Protein AF-A0A9E0K1B9-F1 (afdb_monomer_lite)

Foldseek 3Di:
DVVVVVVVVLVVVLVVLCVVQPPQADSVVLVVVLVVLVVQQVQLVVVQAQDPNDDDALVCNCVRRQLRNQQSVQLVVLSVVCRRPVDCLSVLLSNLSSLLSSLVQLVCCLVCVQVCVVVRGHGSLNNQCVVVVNDPVCSNVDDPPPPVSVVSSLVSLLVSLVSNLVSQCSCVVSPHPRHNVNSLVVVCVVCVVVVNNVSNVSNVVVCVVVVVPD

Secondary structure (DSSP, 8-state):
-HHHHHHHHHHHHHHHHHHHSTTTS-HHHHHHHHHHHHHHHHHHHHHTB-BTTBPPPHHHHIIIIIIIIIIHHHHGGGHHHHHHH--THHHHHHHHHHHHHHHHHHHHHHHTHHHHHHTTB--HHHHHHHHTT--HHHHHT--TT-HHHHHHHHHHHHHHHHHHHHHHHHHHHTT-S--HHHHHHHHHHHHHHTT-HHHHHHHHHHHHHHT---

Radius of gyration: 19.78 Å; chains: 1; bounding box: 43×46×53 Å

Structure (mmCIF, N/CA/C/O backbone):
data_AF-A0A9E0K1B9-F1
#
_entry.id   AF-A0A9E0K1B9-F1
#
loop_
_atom_site.group_PDB
_atom_site.id
_atom_site.type_symbol
_atom_site.label_atom_id
_atom_site.label_alt_id
_atom_site.label_comp_id
_atom_site.label_asym_id
_atom_site.label_entity_id
_atom_site.label_seq_id
_atom_site.pdbx_PDB_ins_code
_atom_site.Cartn_x
_atom_site.Cartn_y
_atom_site.Cartn_z
_atom_site.occupancy
_atom_site.B_iso_or_equiv
_atom_site.auth_seq_id
_atom_site.auth_comp_id
_atom_site.auth_asym_id
_atom_site.auth_atom_id
_atom_site.pdbx_PDB_model_num
ATOM 1 N N . MET A 1 1 ? 4.286 -20.787 23.213 1.00 53.41 1 MET A N 1
ATOM 2 C CA . MET A 1 1 ? 4.480 -19.817 24.315 1.00 53.41 1 MET A CA 1
ATOM 3 C C . MET A 1 1 ? 4.071 -18.404 23.894 1.00 53.41 1 MET A C 1
ATOM 5 O O . MET A 1 1 ? 3.408 -17.751 24.678 1.00 53.41 1 MET A O 1
ATOM 9 N N . SER A 1 2 ? 4.347 -17.964 22.657 1.00 72.38 2 SER A N 1
ATOM 10 C CA . SER A 1 2 ? 3.929 -16.647 22.132 1.00 72.38 2 SER A CA 1
ATOM 11 C C . SER A 1 2 ? 2.410 -16.448 22.006 1.00 72.38 2 SER A C 1
ATOM 13 O O . SER A 1 2 ? 1.914 -15.392 22.375 1.00 72.38 2 SER A O 1
ATOM 15 N N . LEU A 1 3 ? 1.664 -17.458 21.537 1.00 75.44 3 LEU A N 1
ATOM 16 C CA . LEU A 1 3 ? 0.220 -17.323 21.287 1.00 75.44 3 LEU A CA 1
ATOM 17 C C . LEU A 1 3 ? -0.600 -17.109 22.572 1.00 75.44 3 LEU A C 1
ATOM 19 O O . LEU A 1 3 ? -1.493 -16.276 22.595 1.00 75.44 3 LEU A O 1
ATOM 23 N N . LEU A 1 4 ? -0.250 -17.827 23.647 1.00 78.25 4 LEU A N 1
ATOM 24 C CA . LEU A 1 4 ? -0.901 -17.699 24.957 1.00 78.25 4 LEU A CA 1
ATOM 25 C C . LEU A 1 4 ? -0.689 -16.306 25.559 1.00 78.25 4 LEU A C 1
ATOM 27 O O . LEU A 1 4 ? -1.625 -15.721 26.084 1.00 78.25 4 LEU A O 1
ATOM 31 N N . ILE A 1 5 ? 0.526 -15.763 25.434 1.00 81.12 5 ILE A N 1
ATOM 32 C CA . ILE A 1 5 ? 0.846 -14.411 25.908 1.00 81.12 5 ILE A CA 1
ATOM 33 C C . ILE A 1 5 ? 0.076 -13.366 25.088 1.00 81.12 5 ILE A C 1
ATOM 35 O O . ILE A 1 5 ? -0.484 -12.434 25.654 1.00 81.12 5 ILE A O 1
ATOM 39 N N . ALA A 1 6 ? 0.006 -13.526 23.762 1.00 79.25 6 ALA A N 1
ATOM 40 C CA . ALA A 1 6 ? -0.756 -12.622 22.901 1.00 79.25 6 ALA A CA 1
ATOM 41 C C . ALA A 1 6 ? -2.263 -12.653 23.214 1.00 79.25 6 ALA A C 1
ATOM 43 O O . ALA A 1 6 ? -2.907 -11.607 23.255 1.00 79.25 6 ALA A O 1
ATOM 44 N N . GLU A 1 7 ? -2.815 -13.840 23.471 1.00 83.25 7 GLU A N 1
ATOM 45 C CA . GLU A 1 7 ? -4.211 -14.008 23.875 1.00 83.25 7 GLU A CA 1
ATOM 46 C C . GLU A 1 7 ? -4.488 -13.370 25.243 1.00 83.25 7 GLU A C 1
ATOM 48 O O . GLU A 1 7 ? -5.496 -12.686 25.406 1.00 83.25 7 GLU A O 1
ATOM 53 N N . GLU A 1 8 ? -3.587 -13.545 26.211 1.00 87.56 8 GLU A N 1
ATOM 54 C CA . GLU A 1 8 ? -3.695 -12.934 27.537 1.00 87.56 8 GLU A CA 1
ATOM 55 C C . GLU A 1 8 ? -3.669 -11.402 27.461 1.00 87.56 8 GLU A C 1
ATOM 57 O O . GLU A 1 8 ? -4.550 -10.750 28.021 1.00 87.56 8 GLU A O 1
ATOM 62 N N . ILE A 1 9 ? -2.726 -10.827 26.705 1.00 86.19 9 ILE A N 1
ATOM 63 C CA . ILE A 1 9 ? -2.650 -9.376 26.480 1.00 86.19 9 ILE A CA 1
ATOM 64 C C . ILE A 1 9 ? -3.945 -8.873 25.835 1.00 86.19 9 ILE A C 1
ATOM 66 O O . ILE A 1 9 ? -4.575 -7.962 26.364 1.00 86.19 9 ILE A O 1
ATOM 70 N N . LEU A 1 10 ? -4.393 -9.499 24.741 1.00 84.31 10 LEU A N 1
ATOM 71 C CA . LEU A 1 10 ? -5.622 -9.094 24.054 1.00 84.31 10 LEU A CA 1
ATOM 72 C C . LEU A 1 10 ? -6.848 -9.175 24.975 1.00 84.31 10 LEU A C 1
ATOM 74 O O . LEU A 1 10 ? -7.714 -8.304 24.935 1.00 84.31 10 LEU A O 1
ATOM 78 N N . ASN A 1 11 ? -6.940 -10.213 25.807 1.00 87.69 11 ASN A N 1
ATOM 79 C CA . ASN A 1 11 ? -8.032 -10.366 26.763 1.00 87.69 11 ASN A CA 1
ATOM 80 C C . ASN A 1 11 ? -8.037 -9.251 27.807 1.00 87.69 11 ASN A C 1
ATOM 82 O O . ASN A 1 11 ? -9.103 -8.698 28.072 1.00 87.69 11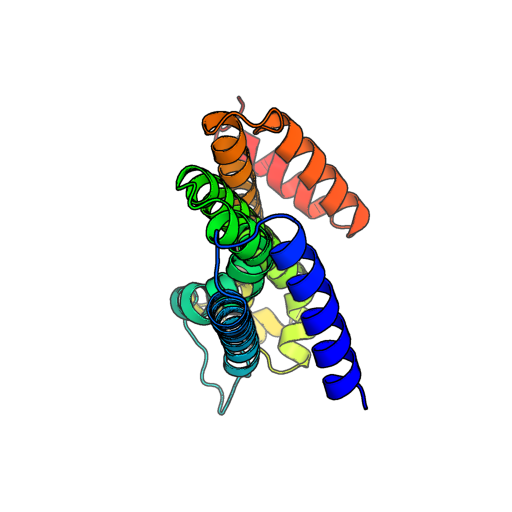 ASN A O 1
ATOM 86 N N . ASN A 1 12 ? -6.872 -8.918 28.361 1.00 89.38 12 ASN A N 1
ATOM 87 C CA . ASN A 1 12 ? -6.737 -7.872 29.368 1.00 89.38 12 ASN A CA 1
ATOM 88 C C . ASN A 1 12 ? -7.106 -6.497 28.795 1.00 89.38 12 ASN A C 1
ATOM 90 O O . ASN A 1 12 ? -7.922 -5.793 29.385 1.00 89.38 12 ASN A O 1
ATOM 94 N N . GLU A 1 13 ? -6.595 -6.149 27.611 1.00 87.31 13 GLU A N 1
ATOM 95 C CA . GLU A 1 13 ? -6.911 -4.871 26.954 1.00 87.31 13 GLU A CA 1
ATOM 96 C C . GLU A 1 13 ? -8.405 -4.747 26.623 1.00 87.31 13 GLU A C 1
ATOM 98 O O . GLU A 1 13 ? -9.030 -3.715 26.858 1.00 87.31 13 GLU A O 1
ATOM 103 N N . LEU A 1 14 ? -9.031 -5.823 26.136 1.00 86.12 14 LEU A N 1
ATOM 104 C CA . LEU A 1 14 ? -10.465 -5.807 25.845 1.00 86.12 14 LEU A CA 1
ATOM 105 C C . LEU A 1 14 ? -11.330 -5.725 27.109 1.00 86.12 14 LEU A C 1
ATOM 107 O O . LEU A 1 14 ? -12.410 -5.141 27.050 1.00 86.12 14 LEU A O 1
ATOM 111 N N . GLN A 1 15 ? -10.883 -6.297 28.232 1.00 87.50 15 GLN A N 1
ATOM 112 C CA . GLN A 1 15 ? -11.584 -6.174 29.515 1.00 87.50 15 GLN A CA 1
ATOM 113 C C . GLN A 1 15 ? -11.522 -4.741 30.043 1.00 87.50 15 GLN A C 1
ATOM 115 O O . GLN A 1 15 ? -12.527 -4.231 30.539 1.00 87.50 15 GLN A O 1
ATOM 120 N N . LEU A 1 16 ? -10.368 -4.080 29.905 1.00 87.62 16 LEU A N 1
ATOM 121 C CA . LEU A 1 16 ? -10.225 -2.661 30.231 1.00 87.62 16 LEU A CA 1
ATOM 122 C C . LEU A 1 16 ? -11.203 -1.823 29.399 1.00 87.62 16 LEU A C 1
ATOM 124 O O . LEU A 1 16 ? -12.006 -1.086 29.970 1.00 87.62 16 LEU A O 1
ATOM 128 N N . LEU A 1 17 ? -11.241 -2.030 28.080 1.00 84.81 17 LEU A N 1
ATOM 129 C CA . LEU A 1 17 ? -12.169 -1.323 27.190 1.00 84.81 17 LEU A CA 1
ATOM 130 C C . LEU A 1 17 ? -13.645 -1.580 27.532 1.00 84.81 17 LEU A C 1
ATOM 132 O O . LEU A 1 17 ? -14.454 -0.654 27.491 1.00 84.81 17 LEU A O 1
ATOM 136 N N . GLU A 1 18 ? -14.019 -2.814 27.885 1.00 85.62 18 GLU A N 1
ATOM 137 C CA . GLU A 1 18 ? -15.393 -3.136 28.302 1.00 85.62 18 GLU A CA 1
ATOM 138 C C . GLU A 1 18 ? -15.757 -2.428 29.615 1.00 85.62 18 GLU A C 1
ATOM 140 O O . GLU A 1 18 ? -16.881 -1.950 29.766 1.00 85.62 18 GLU A O 1
ATOM 145 N N . SER A 1 19 ? -14.805 -2.309 30.545 1.00 85.88 19 SER A N 1
ATOM 146 C CA . SER A 1 19 ? -15.011 -1.587 31.804 1.00 85.88 19 SER A CA 1
ATOM 147 C C . SER A 1 19 ? -15.189 -0.075 31.612 1.00 85.88 19 SER A C 1
ATOM 149 O O . SER A 1 19 ? -15.965 0.544 32.341 1.00 85.88 19 SER A O 1
ATOM 151 N N . GLU A 1 20 ? -14.521 0.512 30.615 1.00 85.88 20 GLU A N 1
ATOM 152 C CA . GLU A 1 20 ? -14.616 1.937 30.270 1.00 85.88 20 GLU A CA 1
ATOM 153 C C . GLU A 1 20 ? -15.876 2.263 29.450 1.00 85.88 20 GLU A C 1
ATOM 155 O O . GLU A 1 20 ? -16.435 3.357 29.566 1.00 85.88 20 GLU A O 1
ATOM 160 N N . HIS A 1 21 ? -16.360 1.303 28.655 1.00 81.75 21 HIS A N 1
ATOM 161 C CA . HIS A 1 21 ? -17.508 1.461 27.758 1.00 81.75 21 HIS A CA 1
ATOM 162 C C . HIS A 1 21 ? -18.551 0.335 27.923 1.00 81.75 21 HIS A C 1
ATOM 164 O O . HIS A 1 21 ? -18.858 -0.380 26.960 1.00 81.75 21 HIS A O 1
ATOM 170 N N . PRO A 1 22 ? -19.132 0.166 29.126 1.00 79.25 22 PRO A N 1
ATOM 171 C CA . PRO A 1 22 ? -19.969 -0.985 29.441 1.00 79.25 22 PRO A CA 1
ATOM 172 C C . PRO A 1 22 ? -21.233 -1.025 28.576 1.00 79.25 22 PRO A C 1
ATOM 174 O O . PRO A 1 22 ? -22.047 -0.103 28.589 1.00 79.25 22 PRO A O 1
ATOM 177 N N . GLY A 1 23 ? -21.419 -2.131 27.850 1.00 79.25 23 GLY A N 1
ATOM 178 C CA . GLY A 1 23 ? -22.608 -2.383 27.029 1.00 79.25 23 GLY A CA 1
ATOM 179 C C . GLY A 1 23 ? -22.603 -1.745 25.635 1.00 79.25 23 GLY A C 1
ATOM 180 O O . GLY A 1 23 ? -23.551 -1.975 24.885 1.00 79.25 23 GLY A O 1
ATOM 181 N N . ASN A 1 24 ? -21.555 -1.002 25.260 1.00 81.31 24 ASN A N 1
ATOM 182 C CA . ASN A 1 24 ? -21.449 -0.388 23.930 1.00 81.31 24 ASN A CA 1
ATOM 183 C C . ASN A 1 24 ? -21.023 -1.380 22.839 1.00 81.31 24 ASN A C 1
ATOM 185 O O . ASN A 1 24 ? -21.360 -1.198 21.673 1.00 81.31 24 ASN A O 1
ATOM 189 N N . PHE A 1 25 ? -20.302 -2.438 23.210 1.00 82.69 25 PHE A N 1
ATOM 190 C CA . PHE A 1 25 ? -19.816 -3.463 22.290 1.00 82.69 25 PHE A CA 1
ATOM 191 C C . PHE A 1 25 ? -19.761 -4.827 22.983 1.00 82.69 25 PHE A C 1
ATOM 193 O O . PHE A 1 25 ? -19.823 -4.917 24.209 1.00 82.69 25 PHE A O 1
ATOM 200 N N . LYS A 1 26 ? -19.610 -5.905 22.205 1.00 84.50 26 LYS A N 1
ATOM 201 C CA . LYS A 1 26 ? -19.283 -7.230 22.750 1.00 84.50 26 LYS A CA 1
ATOM 202 C C . LYS A 1 26 ? -17.829 -7.570 22.469 1.00 84.50 26 LYS A C 1
ATOM 204 O O . LYS A 1 26 ? -17.404 -7.569 21.314 1.00 84.50 26 LYS A O 1
ATOM 209 N N . MET A 1 27 ? -17.084 -7.971 23.500 1.00 84.31 27 MET A N 1
ATOM 210 C CA . MET A 1 27 ? -15.692 -8.419 23.343 1.00 84.31 27 MET A CA 1
ATOM 211 C C . MET A 1 27 ? -15.538 -9.512 22.272 1.00 84.31 27 MET A C 1
ATOM 213 O O . MET A 1 27 ? -14.555 -9.527 21.535 1.00 84.31 27 MET A O 1
ATOM 217 N N . SER A 1 28 ? -16.504 -10.431 22.164 1.00 85.00 28 SER A N 1
ATOM 218 C CA . SER A 1 28 ? -16.482 -11.503 21.160 1.00 85.00 28 SER A CA 1
ATOM 219 C C . SER A 1 28 ? -16.565 -10.978 19.723 1.00 85.00 28 SER A C 1
ATOM 221 O O . SER A 1 28 ? -15.903 -11.524 18.840 1.00 85.00 28 SER A O 1
ATOM 223 N N . GLU A 1 29 ? -17.329 -9.912 19.483 1.00 86.50 29 GLU A N 1
ATOM 224 C CA . GLU A 1 29 ? -17.468 -9.274 18.169 1.00 86.50 29 GLU A CA 1
ATOM 225 C C . GLU A 1 29 ? -16.174 -8.552 17.774 1.00 86.50 29 GLU A C 1
ATOM 227 O O . GLU A 1 29 ? -15.706 -8.707 16.643 1.00 86.50 29 GLU A O 1
ATOM 232 N N . VAL A 1 30 ? -15.535 -7.859 18.726 1.00 86.88 30 VAL A N 1
ATOM 233 C CA . VAL A 1 30 ? -14.227 -7.217 18.513 1.00 86.88 30 VAL A CA 1
ATOM 234 C C . VAL A 1 30 ? -13.151 -8.253 18.202 1.00 86.88 30 VAL A C 1
ATOM 236 O O . VAL A 1 30 ? -12.471 -8.132 17.185 1.00 86.88 30 VAL A O 1
ATOM 239 N N . LYS A 1 31 ? -13.040 -9.317 19.010 1.00 87.00 31 LYS A N 1
ATOM 240 C CA . LYS A 1 31 ? -12.073 -10.403 18.770 1.00 87.00 31 LYS A CA 1
ATOM 241 C C . LYS A 1 31 ? -12.271 -11.055 17.412 1.00 87.00 31 LYS A C 1
ATOM 243 O O . LYS A 1 31 ? -11.304 -11.250 16.685 1.00 87.00 31 LYS A O 1
ATOM 248 N N . THR A 1 32 ? -13.515 -11.381 17.066 1.00 88.19 32 THR A N 1
ATOM 249 C CA . THR A 1 32 ? -13.832 -12.028 15.786 1.00 88.19 32 THR A CA 1
ATOM 250 C C . THR A 1 32 ? -13.447 -11.131 14.615 1.00 88.19 32 THR A C 1
ATOM 252 O O . THR A 1 32 ? -12.831 -11.601 13.662 1.00 88.19 32 THR A O 1
ATOM 255 N N . SER A 1 33 ? -13.769 -9.838 14.698 1.00 88.38 33 SER A N 1
ATOM 256 C CA . SER A 1 33 ? -13.457 -8.876 13.638 1.00 88.38 33 SER A CA 1
ATOM 257 C C . SER A 1 33 ? -11.948 -8.674 13.490 1.00 88.38 33 SER A C 1
ATOM 259 O O . SER A 1 33 ? -11.436 -8.747 12.377 1.00 88.38 33 SER A O 1
ATOM 261 N N . LEU A 1 34 ? -11.225 -8.510 14.604 1.00 87.81 34 LEU A N 1
ATOM 262 C CA . LEU A 1 34 ? -9.771 -8.347 14.60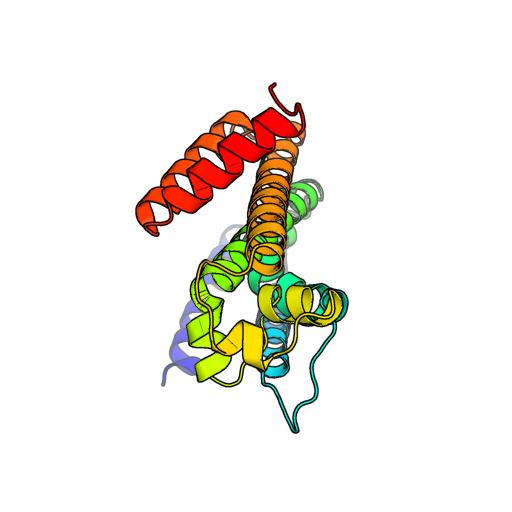5 1.00 87.81 34 LEU A CA 1
ATOM 263 C C . LEU A 1 34 ? -9.061 -9.591 14.052 1.00 87.81 34 LEU A C 1
ATOM 265 O O . LEU A 1 34 ? -8.209 -9.475 13.175 1.00 87.81 34 LEU A O 1
ATOM 269 N N . LEU A 1 35 ? -9.445 -10.786 14.515 1.00 86.94 35 LEU A N 1
ATOM 270 C CA . LEU A 1 35 ? -8.884 -12.049 14.027 1.00 86.94 35 LEU A CA 1
ATOM 271 C C . LEU A 1 35 ? -9.148 -12.248 12.537 1.00 86.94 35 LEU A C 1
ATOM 273 O O . LEU A 1 35 ? -8.260 -12.703 11.823 1.00 86.94 35 LEU A O 1
ATOM 277 N N . LYS A 1 36 ? -10.341 -11.885 12.054 1.00 88.50 36 LYS A N 1
ATOM 278 C CA . LYS A 1 36 ? -10.664 -11.954 10.627 1.00 88.50 36 LYS A CA 1
ATOM 279 C C . LYS A 1 36 ? -9.775 -11.018 9.807 1.00 88.50 36 LYS A C 1
ATOM 281 O O . LYS A 1 36 ? -9.254 -11.446 8.784 1.00 88.50 36 LYS A O 1
ATOM 286 N N . SER A 1 37 ? -9.569 -9.781 10.258 1.00 88.00 37 SER A N 1
ATOM 287 C CA . SER A 1 37 ? -8.670 -8.837 9.586 1.00 88.00 37 SER A CA 1
ATOM 288 C C . SER A 1 37 ? -7.222 -9.340 9.563 1.00 88.00 37 SER A C 1
ATOM 290 O O . SER A 1 37 ? -6.608 -9.354 8.503 1.00 88.00 37 SER A O 1
ATOM 292 N N . ILE A 1 38 ? -6.701 -9.841 10.690 1.00 88.00 38 ILE A N 1
ATOM 293 C CA . ILE A 1 38 ? -5.351 -10.431 10.765 1.00 88.00 38 ILE A CA 1
ATOM 294 C C . ILE A 1 38 ? -5.226 -11.652 9.844 1.00 88.00 38 ILE A C 1
ATOM 296 O O . ILE A 1 38 ? -4.214 -11.817 9.169 1.00 88.00 38 ILE A O 1
ATOM 300 N N . TYR A 1 39 ? -6.253 -12.502 9.793 1.00 88.06 39 TYR A N 1
ATOM 301 C CA . TYR A 1 39 ? -6.274 -13.665 8.911 1.00 88.06 39 TYR A CA 1
ATOM 302 C C . TYR A 1 39 ? -6.232 -13.270 7.429 1.00 88.06 39 TYR A C 1
ATOM 304 O O . TYR A 1 39 ? -5.478 -13.866 6.667 1.00 88.06 39 TYR A O 1
ATOM 312 N N . GLU A 1 40 ? -6.997 -12.256 7.013 1.00 85.81 40 GLU A N 1
ATOM 313 C CA . GLU A 1 40 ? -6.955 -11.774 5.627 1.00 85.81 40 GLU A CA 1
ATOM 314 C C . GLU A 1 40 ? -5.597 -11.153 5.266 1.00 85.81 40 GLU A C 1
ATOM 316 O O . GLU A 1 40 ? -5.114 -11.404 4.162 1.00 85.81 40 GLU A O 1
ATOM 321 N N . ILE A 1 41 ? -4.956 -10.427 6.194 1.00 88.12 41 ILE A N 1
ATOM 322 C CA . ILE A 1 41 ? -3.576 -9.929 6.033 1.00 88.12 41 ILE A CA 1
ATOM 323 C C . ILE A 1 41 ? -2.614 -11.107 5.813 1.00 88.12 41 ILE A C 1
ATOM 325 O O . ILE A 1 41 ? -1.898 -11.144 4.816 1.00 88.12 41 ILE A O 1
ATOM 329 N N . ALA A 1 42 ? -2.647 -12.114 6.694 1.00 87.69 42 ALA A N 1
ATOM 330 C CA . ALA A 1 42 ? -1.775 -13.287 6.601 1.00 87.69 42 ALA A CA 1
ATOM 331 C C . ALA A 1 42 ? -2.000 -14.094 5.310 1.00 87.69 42 ALA A C 1
ATOM 333 O O . ALA A 1 42 ? -1.054 -14.596 4.712 1.00 87.69 42 ALA A O 1
ATOM 334 N N . LYS A 1 43 ? -3.251 -14.188 4.849 1.00 86.62 43 LYS A N 1
ATOM 335 C CA . LYS A 1 43 ? -3.589 -14.826 3.573 1.00 86.62 43 LYS A CA 1
ATOM 336 C C . LYS A 1 43 ? -3.022 -14.058 2.374 1.00 86.62 43 LYS A C 1
ATOM 338 O O . LYS A 1 43 ? -2.642 -14.684 1.390 1.00 86.62 43 LYS A O 1
ATOM 343 N N . GLY A 1 44 ? -2.980 -12.726 2.440 1.00 85.50 44 GLY A N 1
ATOM 344 C CA . GLY A 1 44 ? -2.323 -11.903 1.421 1.00 85.50 44 GLY A CA 1
ATOM 345 C C . GLY A 1 44 ? -0.835 -12.241 1.288 1.00 85.50 44 GLY A C 1
ATOM 346 O O . GLY A 1 44 ? -0.354 -12.427 0.173 1.00 85.50 44 GLY A O 1
ATOM 347 N N . GLU A 1 45 ? -0.139 -12.406 2.418 1.00 84.50 45 GLU A N 1
ATOM 348 C CA . GLU A 1 45 ? 1.283 -12.791 2.451 1.00 84.50 45 GLU A CA 1
ATOM 349 C C . GLU A 1 45 ? 1.539 -14.199 1.906 1.00 84.50 45 GLU A C 1
ATOM 351 O O . GLU A 1 45 ? 2.594 -14.454 1.347 1.00 84.50 45 GLU A O 1
ATOM 356 N N . GLU A 1 46 ? 0.603 -15.136 2.048 1.00 86.50 46 GLU A N 1
ATOM 357 C CA . GLU A 1 46 ? 0.777 -16.497 1.519 1.00 86.50 46 GLU A CA 1
ATOM 358 C C . GLU A 1 46 ? 0.663 -16.539 -0.015 1.00 86.50 46 GLU A C 1
ATOM 360 O O . GLU A 1 46 ? 1.404 -17.253 -0.688 1.00 86.50 46 GLU A O 1
ATOM 365 N N . ILE A 1 47 ? -0.257 -15.755 -0.588 1.00 88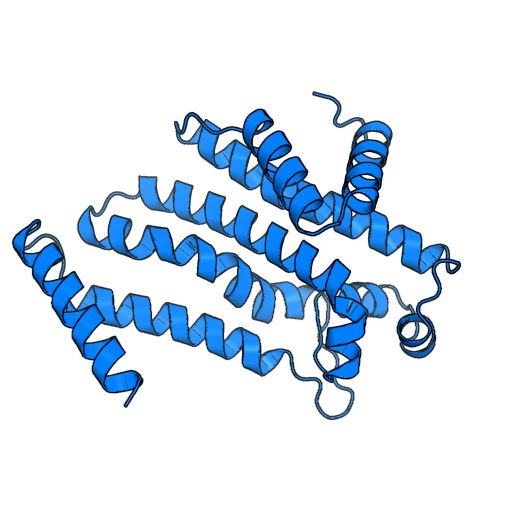.31 47 ILE A N 1
ATOM 366 C CA . ILE A 1 47 ? -0.589 -15.805 -2.022 1.00 88.31 47 ILE A CA 1
ATOM 367 C C . ILE A 1 47 ? 0.522 -15.210 -2.904 1.00 88.31 47 ILE A C 1
ATOM 369 O O . ILE A 1 47 ? 0.593 -15.525 -4.090 1.00 88.31 47 ILE A O 1
ATOM 373 N N . ARG A 1 48 ? 1.420 -14.387 -2.347 1.00 88.56 48 ARG A N 1
ATOM 374 C CA . ARG A 1 48 ? 2.515 -13.747 -3.098 1.00 88.56 48 ARG A CA 1
ATOM 375 C C . ARG A 1 48 ? 3.595 -14.724 -3.579 1.00 88.56 48 ARG A C 1
ATOM 377 O O . ARG A 1 48 ? 4.411 -14.347 -4.413 1.00 88.56 48 ARG A O 1
ATOM 384 N N . THR A 1 49 ? 3.686 -15.936 -3.031 1.00 90.44 49 THR A N 1
ATOM 385 C CA . THR A 1 49 ? 4.735 -16.889 -3.427 1.00 90.44 49 THR A CA 1
ATOM 386 C C . THR A 1 49 ? 4.522 -17.362 -4.863 1.00 90.44 49 THR A C 1
ATOM 388 O O . THR A 1 49 ? 3.454 -17.864 -5.210 1.00 90.44 49 THR A O 1
ATOM 391 N N . ILE A 1 50 ? 5.560 -17.256 -5.696 1.00 87.62 50 ILE A N 1
ATOM 392 C CA . ILE A 1 50 ? 5.500 -17.713 -7.087 1.00 87.62 50 ILE A CA 1
ATOM 393 C C . ILE A 1 50 ? 5.634 -19.236 -7.103 1.00 87.62 50 ILE A C 1
ATOM 395 O O . ILE A 1 50 ? 6.648 -19.792 -6.678 1.00 87.62 50 ILE A O 1
ATOM 399 N N . VAL A 1 51 ? 4.622 -19.925 -7.624 1.00 88.44 51 VAL A N 1
ATOM 400 C CA . VAL A 1 51 ? 4.615 -21.388 -7.761 1.00 88.44 51 VAL A CA 1
ATOM 401 C C . VAL A 1 51 ? 4.537 -21.741 -9.241 1.00 88.44 51 VAL A C 1
ATOM 403 O O . VAL A 1 51 ? 3.709 -21.195 -9.964 1.00 88.44 51 VAL A O 1
ATOM 406 N N . ASP A 1 52 ? 5.414 -22.634 -9.704 1.00 85.81 52 ASP A N 1
ATOM 407 C CA . ASP A 1 52 ? 5.437 -23.149 -11.084 1.00 85.81 52 ASP A CA 1
ATOM 408 C C . ASP A 1 52 ? 5.490 -22.065 -12.184 1.00 85.81 52 ASP A C 1
ATOM 410 O O . ASP A 1 52 ? 4.929 -22.234 -13.266 1.00 85.81 52 ASP A O 1
ATOM 414 N N . ASN A 1 53 ? 6.183 -20.947 -11.921 1.00 83.31 53 ASN A N 1
ATOM 415 C CA . ASN A 1 53 ? 6.240 -19.763 -12.797 1.00 83.31 53 ASN A CA 1
ATOM 416 C C . ASN A 1 53 ? 4.858 -19.166 -13.126 1.00 83.31 53 ASN A C 1
ATOM 418 O O . ASN A 1 53 ? 4.681 -18.543 -14.175 1.00 83.31 53 ASN A O 1
ATOM 422 N N . ASN A 1 54 ? 3.871 -19.370 -12.254 1.00 89.06 54 ASN A N 1
ATOM 423 C CA . ASN A 1 54 ? 2.577 -18.723 -12.365 1.00 89.06 54 ASN A CA 1
ATOM 424 C C . ASN A 1 54 ? 2.648 -17.334 -11.722 1.00 89.06 54 ASN A C 1
ATOM 426 O O . ASN A 1 54 ? 2.753 -17.222 -10.501 1.00 89.06 54 ASN A O 1
ATOM 430 N N . TYR A 1 55 ? 2.600 -16.298 -12.555 1.00 91.44 55 TYR A N 1
ATOM 431 C CA . TYR A 1 55 ? 2.618 -14.904 -12.125 1.00 91.44 55 TYR A CA 1
ATOM 432 C C . TYR A 1 55 ? 1.199 -14.338 -12.139 1.00 91.44 55 TYR A C 1
ATOM 434 O O . TYR A 1 55 ? 0.488 -14.458 -13.136 1.00 91.44 55 TYR A O 1
ATOM 442 N N . MET A 1 56 ? 0.807 -13.688 -11.047 1.00 93.75 56 MET A N 1
ATOM 443 C CA . MET A 1 56 ? -0.390 -12.852 -10.985 1.00 93.75 56 MET A CA 1
ATOM 444 C C . MET A 1 56 ? -0.238 -11.610 -11.874 1.00 93.75 56 MET A C 1
ATOM 446 O O . MET A 1 56 ? 0.860 -11.085 -12.049 1.00 93.75 56 MET A O 1
ATOM 450 N N . THR A 1 57 ? -1.343 -11.105 -12.403 1.00 94.44 57 THR A N 1
ATOM 451 C CA . THR A 1 57 ? -1.389 -9.766 -13.009 1.00 94.44 57 THR A CA 1
ATOM 452 C C . THR A 1 57 ? -1.211 -8.685 -11.942 1.00 94.44 57 THR A C 1
ATOM 454 O O . THR A 1 57 ? -1.421 -8.923 -10.748 1.00 94.44 57 THR A O 1
ATOM 457 N N . TYR A 1 58 ? -0.861 -7.466 -12.353 1.00 94.06 58 TYR A N 1
ATOM 458 C CA . TYR A 1 58 ? -0.779 -6.318 -11.452 1.00 94.06 58 TYR A CA 1
ATOM 459 C C . TYR A 1 58 ? -2.081 -6.121 -10.669 1.00 94.06 58 TYR A C 1
ATOM 461 O O . TYR A 1 58 ? -2.050 -6.010 -9.446 1.00 94.06 58 TYR A O 1
ATOM 469 N N . ASP A 1 59 ? -3.232 -6.163 -11.343 1.00 93.38 59 ASP A N 1
ATOM 470 C CA . ASP A 1 59 ? -4.540 -5.992 -10.701 1.00 93.38 59 ASP A CA 1
ATOM 471 C C . ASP A 1 59 ? -4.851 -7.117 -9.691 1.00 93.38 59 ASP A C 1
ATOM 473 O O . ASP A 1 59 ? -5.439 -6.872 -8.631 1.00 93.38 59 ASP A O 1
ATOM 477 N N . GLU A 1 60 ? -4.426 -8.353 -9.969 1.00 93.44 60 GLU A N 1
ATOM 478 C CA . GLU A 1 60 ? -4.533 -9.466 -9.019 1.00 93.44 60 GLU A CA 1
ATOM 479 C C . GLU A 1 60 ? -3.641 -9.259 -7.794 1.00 93.44 60 GLU A C 1
ATOM 481 O O . GLU A 1 60 ? -4.106 -9.481 -6.677 1.00 93.44 60 GLU A O 1
ATOM 486 N N . VAL A 1 61 ? -2.402 -8.787 -7.963 1.00 91.50 61 VAL A N 1
ATOM 487 C CA . VAL A 1 61 ? -1.529 -8.460 -6.823 1.00 91.50 61 VAL A CA 1
ATOM 488 C C . VAL A 1 61 ? -2.101 -7.304 -6.010 1.00 91.50 61 VAL A C 1
ATOM 490 O O . VAL A 1 61 ? -2.165 -7.384 -4.783 1.00 91.50 61 VAL A O 1
ATOM 493 N N . ILE A 1 62 ? -2.605 -6.257 -6.661 1.00 93.06 62 ILE A N 1
ATOM 494 C CA . ILE A 1 62 ? -3.240 -5.141 -5.959 1.00 93.06 62 ILE A CA 1
ATOM 495 C C . ILE A 1 62 ? -4.414 -5.637 -5.110 1.00 93.06 62 ILE A C 1
ATOM 497 O O . ILE A 1 62 ? -4.477 -5.363 -3.912 1.00 93.06 62 ILE A O 1
ATOM 501 N N . SER A 1 63 ? -5.323 -6.406 -5.708 1.00 89.69 63 SER A N 1
ATOM 502 C CA . SER A 1 63 ? -6.563 -6.838 -5.056 1.00 89.69 63 SER A CA 1
ATOM 503 C C . SER A 1 63 ? -6.367 -7.925 -3.992 1.00 89.69 63 SER A C 1
ATOM 505 O O . SER A 1 63 ? -7.034 -7.900 -2.954 1.00 89.69 63 SER A O 1
ATOM 507 N N . ASN A 1 64 ? -5.454 -8.872 -4.217 1.00 85.69 64 ASN A N 1
ATOM 508 C CA . ASN A 1 64 ? -5.268 -10.027 -3.339 1.00 85.69 64 ASN A CA 1
ATOM 509 C C . ASN A 1 64 ? -4.148 -9.853 -2.311 1.00 85.69 64 ASN A C 1
ATOM 511 O O . ASN A 1 64 ? -4.216 -10.491 -1.259 1.00 85.69 64 ASN A O 1
ATOM 515 N N . VAL A 1 65 ? -3.158 -9.003 -2.597 1.00 86.69 65 VAL A N 1
ATOM 516 C CA . VAL A 1 65 ? -1.960 -8.811 -1.769 1.00 86.69 65 VAL A CA 1
ATOM 517 C C . VAL A 1 65 ? -1.974 -7.410 -1.157 1.00 86.69 65 VAL A C 1
ATOM 519 O O . VAL A 1 65 ? -2.122 -7.287 0.054 1.00 86.69 65 VAL A O 1
ATOM 522 N N . HIS A 1 66 ? -1.929 -6.339 -1.957 1.00 87.38 66 HIS A N 1
ATOM 523 C CA . HIS A 1 66 ? -1.751 -4.971 -1.430 1.00 87.38 66 HIS A CA 1
ATOM 524 C C . HIS A 1 66 ? -2.921 -4.473 -0.597 1.00 87.38 66 HIS A C 1
ATOM 526 O O . HIS A 1 66 ? -2.723 -3.956 0.503 1.00 87.38 66 HIS A O 1
ATOM 532 N N . MET A 1 67 ? -4.144 -4.650 -1.107 1.00 86.94 67 MET A N 1
ATOM 533 C CA . MET A 1 67 ? -5.355 -4.253 -0.388 1.00 86.94 67 MET A CA 1
ATOM 534 C C . MET A 1 67 ? -5.431 -4.938 0.976 1.00 86.94 67 MET A C 1
ATOM 536 O O . MET A 1 67 ? -5.897 -4.336 1.940 1.00 86.94 67 MET A O 1
ATOM 540 N N . LYS A 1 68 ? -4.937 -6.177 1.073 1.00 83.94 68 LYS A N 1
ATOM 541 C CA . LYS A 1 68 ? -4.983 -6.967 2.301 1.00 83.94 68 LYS A CA 1
ATOM 542 C C . LYS A 1 68 ? -3.828 -6.676 3.243 1.00 83.94 68 LYS A C 1
ATOM 544 O O . LYS A 1 68 ? -4.079 -6.513 4.424 1.00 83.94 68 LYS A O 1
ATOM 549 N N . ILE A 1 69 ? -2.594 -6.622 2.750 1.00 84.62 69 ILE A N 1
ATOM 550 C CA . ILE A 1 69 ? -1.408 -6.423 3.587 1.00 84.62 69 ILE A CA 1
ATOM 551 C C . ILE A 1 69 ? -1.292 -4.948 3.950 1.00 84.62 69 ILE A C 1
ATOM 553 O O . ILE A 1 69 ? -1.568 -4.586 5.084 1.00 84.62 69 ILE A O 1
ATOM 557 N N . GLY A 1 70 ? -0.962 -4.077 2.998 1.00 82.75 70 GLY A N 1
ATOM 558 C CA . GLY A 1 70 ? -0.747 -2.657 3.279 1.00 82.75 70 GLY A CA 1
ATOM 559 C C . GLY A 1 70 ? -2.023 -1.929 3.696 1.00 82.75 70 GLY A C 1
ATOM 560 O O . GLY A 1 70 ? -2.063 -1.269 4.738 1.00 82.75 70 GLY A O 1
ATOM 561 N N . GLY A 1 71 ? -3.079 -2.059 2.886 1.00 86.50 71 GLY A N 1
ATOM 562 C CA . GLY A 1 71 ? -4.336 -1.331 3.072 1.00 86.50 71 GLY A CA 1
ATOM 563 C C . GLY A 1 71 ? -5.035 -1.670 4.390 1.00 86.50 71 GLY A C 1
ATOM 564 O O . GLY A 1 71 ? -5.238 -0.794 5.236 1.00 86.50 71 GLY A O 1
ATOM 565 N N . GLU A 1 72 ? -5.393 -2.942 4.595 1.00 87.94 72 GLU A N 1
ATOM 566 C CA . GLU A 1 72 ? -6.092 -3.357 5.817 1.00 87.94 72 GLU A CA 1
ATOM 567 C C . GLU A 1 72 ? -5.210 -3.282 7.074 1.00 87.94 72 GLU A C 1
ATOM 569 O O . GLU A 1 72 ? -5.756 -3.003 8.139 1.00 87.94 72 GLU A O 1
ATOM 574 N N . LEU A 1 73 ? -3.879 -3.446 7.000 1.00 89.06 73 LEU A N 1
ATOM 575 C CA . LEU A 1 73 ? -3.019 -3.351 8.192 1.00 89.06 73 LEU A CA 1
ATOM 576 C C . LEU A 1 73 ? -3.057 -1.965 8.837 1.00 89.06 73 LEU A C 1
ATOM 578 O O . LEU A 1 73 ? -3.150 -1.874 10.058 1.00 89.06 73 LEU A O 1
ATOM 582 N N . LEU A 1 74 ? -3.014 -0.879 8.060 1.00 89.75 74 LEU A N 1
ATOM 583 C CA . LEU A 1 74 ? -3.180 0.458 8.646 1.00 89.75 74 LEU A CA 1
ATOM 584 C C . LEU A 1 74 ? -4.633 0.723 9.035 1.00 89.75 74 LEU A C 1
ATOM 586 O O . LEU A 1 74 ? -4.908 1.280 10.104 1.00 89.75 74 LEU A O 1
ATOM 590 N N . ALA A 1 75 ? -5.573 0.296 8.193 1.00 91.31 75 ALA A N 1
ATOM 591 C CA . ALA A 1 75 ? -6.996 0.522 8.398 1.00 91.31 75 ALA A CA 1
ATOM 592 C C . ALA A 1 75 ? -7.561 -0.229 9.622 1.00 91.31 75 ALA A C 1
ATOM 594 O O . ALA A 1 75 ? -8.551 0.214 10.211 1.00 91.31 75 ALA A O 1
ATOM 595 N N . ILE A 1 76 ? -6.920 -1.322 10.063 1.00 89.94 76 ILE A N 1
ATOM 596 C CA . ILE A 1 76 ? -7.322 -2.096 11.250 1.00 89.94 76 ILE A CA 1
ATOM 597 C C . ILE A 1 76 ? -7.318 -1.243 12.523 1.00 89.94 76 ILE A C 1
ATOM 599 O O . ILE A 1 76 ? -8.105 -1.496 13.434 1.00 89.94 76 ILE A O 1
ATOM 603 N N . SER A 1 77 ? -6.491 -0.191 12.569 1.00 90.12 77 SER A N 1
ATOM 604 C CA . SER A 1 77 ? -6.421 0.734 13.705 1.00 90.12 77 SER A CA 1
ATOM 605 C C . SER A 1 77 ? -7.748 1.458 13.966 1.00 90.12 77 SER A C 1
ATOM 607 O O . SER A 1 77 ? -8.022 1.840 15.101 1.00 90.12 77 SER A O 1
ATOM 609 N N . MET A 1 78 ? -8.604 1.592 12.946 1.00 92.44 78 MET A N 1
ATOM 610 C CA . MET A 1 78 ? -9.924 2.226 13.049 1.00 92.44 78 MET A CA 1
ATOM 611 C C . MET A 1 78 ? -11.051 1.235 13.363 1.00 92.44 78 MET A C 1
ATOM 613 O O . MET A 1 78 ? -12.156 1.653 13.706 1.00 92.44 78 MET A O 1
ATOM 617 N N . LEU A 1 79 ? -10.785 -0.076 13.303 1.00 88.75 79 LEU A N 1
ATOM 618 C CA . LEU A 1 79 ? -11.790 -1.111 13.553 1.00 88.75 79 LEU A CA 1
ATOM 619 C C . LEU A 1 79 ? -12.311 -1.062 14.994 1.00 88.75 79 LEU A C 1
ATOM 621 O O . LEU A 1 79 ? -13.519 -1.054 15.211 1.00 88.75 79 LEU A O 1
ATOM 625 N N . ILE A 1 80 ? -11.411 -1.017 15.979 1.00 86.50 80 ILE A N 1
ATOM 626 C CA . ILE A 1 80 ? -11.793 -0.987 17.399 1.00 86.50 80 ILE A CA 1
ATOM 627 C C . ILE A 1 80 ? -12.531 0.320 17.746 1.00 86.50 80 ILE A C 1
ATOM 629 O O . ILE A 1 80 ? -13.636 0.229 18.282 1.00 86.50 80 ILE A O 1
ATOM 633 N N . PRO A 1 81 ? -12.018 1.519 17.390 1.00 89.06 81 PRO A N 1
ATOM 634 C CA . PRO A 1 81 ? -12.756 2.770 17.578 1.00 89.06 81 PRO A CA 1
ATOM 635 C C . PRO A 1 81 ? -14.166 2.752 16.972 1.00 89.06 81 PRO A C 1
ATOM 637 O O . PRO A 1 81 ? -15.118 3.217 17.607 1.00 89.06 81 PRO A O 1
ATOM 640 N N . PHE A 1 82 ? -14.326 2.182 15.772 1.00 90.94 82 PHE A N 1
ATOM 641 C CA . PHE A 1 82 ? -15.631 2.029 15.129 1.00 90.94 82 PHE A CA 1
ATOM 642 C C . PHE A 1 82 ? -16.561 1.106 15.924 1.00 90.94 82 PHE A C 1
ATOM 644 O O . PHE A 1 82 ? -17.692 1.490 16.214 1.00 90.94 82 PHE A O 1
ATOM 651 N N . LEU A 1 83 ? -16.089 -0.078 16.326 1.00 87.81 83 LEU A N 1
ATOM 652 C CA . LEU A 1 83 ? -16.906 -1.051 17.059 1.00 87.81 83 LEU A CA 1
ATOM 653 C C . LEU A 1 83 ? -17.335 -0.552 18.447 1.00 87.81 83 LEU A C 1
ATOM 655 O O . LEU A 1 83 ? -18.412 -0.917 18.904 1.00 87.81 83 LEU A O 1
ATOM 659 N N . ILE A 1 84 ? -16.520 0.278 19.106 1.00 85.88 84 ILE A N 1
ATOM 660 C CA . ILE A 1 84 ? -16.839 0.842 20.428 1.00 85.88 84 ILE A CA 1
ATOM 661 C C . ILE A 1 84 ? -17.817 2.015 20.320 1.00 85.88 84 ILE A C 1
ATOM 663 O O . ILE A 1 84 ? -18.740 2.129 21.125 1.00 85.88 84 ILE A O 1
ATOM 667 N N . SER A 1 85 ? -17.597 2.921 19.366 1.00 86.31 85 SER A N 1
ATOM 668 C CA . SER A 1 85 ? -18.374 4.164 19.275 1.00 86.31 85 SER A CA 1
ATOM 669 C C . SER A 1 85 ? -19.636 4.044 18.420 1.00 86.31 85 SER A C 1
ATOM 671 O O . SER A 1 85 ? -20.547 4.856 18.569 1.00 86.31 85 SER A O 1
ATOM 673 N N . GLY A 1 86 ? -19.677 3.090 17.483 1.00 85.19 86 GLY A N 1
ATOM 674 C CA . GLY A 1 86 ? -20.707 3.007 16.446 1.00 85.19 86 GLY A CA 1
ATOM 675 C C . GLY A 1 86 ? -20.727 4.205 15.487 1.00 85.19 86 GLY A C 1
ATOM 676 O O . GLY A 1 86 ? -21.686 4.360 14.730 1.00 85.19 86 GLY A O 1
ATOM 677 N N . ASN A 1 87 ? -19.711 5.078 15.520 1.00 89.31 87 ASN A N 1
ATOM 678 C CA . ASN A 1 87 ? -19.673 6.275 14.690 1.00 89.31 87 ASN A CA 1
ATOM 679 C C . ASN A 1 87 ? -19.185 5.941 13.273 1.00 89.31 87 ASN A C 1
ATOM 681 O O . ASN A 1 87 ? -18.014 5.625 13.066 1.00 89.31 87 ASN A O 1
ATOM 685 N N . ASN A 1 88 ? -20.073 6.080 12.287 1.00 89.88 88 ASN A N 1
ATOM 686 C CA . ASN A 1 88 ? -19.750 5.850 10.879 1.00 89.88 88 ASN A CA 1
ATOM 687 C C . ASN A 1 88 ? -18.701 6.823 10.321 1.00 89.88 88 ASN A C 1
ATOM 689 O O . ASN A 1 88 ? -18.028 6.465 9.360 1.00 89.88 88 ASN A O 1
ATOM 693 N N . ASP A 1 89 ? -18.495 7.997 10.925 1.00 90.31 89 ASP A N 1
ATOM 694 C CA . ASP A 1 89 ? -17.449 8.932 10.488 1.00 90.31 89 ASP A CA 1
ATOM 695 C C . ASP A 1 89 ? -16.044 8.319 10.614 1.00 90.31 89 ASP A C 1
ATOM 697 O O . ASP A 1 89 ? -15.140 8.658 9.851 1.00 90.31 89 ASP A O 1
ATOM 701 N N . ILE A 1 90 ? -15.864 7.347 11.519 1.00 91.94 90 ILE A N 1
ATOM 702 C CA . ILE A 1 90 ? -14.611 6.592 11.667 1.00 91.94 90 ILE A CA 1
ATOM 703 C C . ILE A 1 90 ? -14.282 5.793 10.405 1.00 91.94 90 ILE A C 1
ATOM 705 O O . ILE A 1 90 ? -13.109 5.613 10.079 1.00 91.94 90 ILE A O 1
ATOM 709 N N . LEU A 1 91 ? -15.296 5.362 9.651 1.00 92.12 91 LEU A N 1
ATOM 710 C CA . LEU A 1 91 ? -15.087 4.652 8.392 1.00 92.12 91 LEU A CA 1
ATOM 711 C C . LEU A 1 91 ? -14.450 5.560 7.332 1.00 92.12 91 LEU A C 1
ATOM 713 O O . LEU A 1 91 ? -13.632 5.087 6.552 1.00 92.12 91 LEU A O 1
ATOM 717 N N . ASN A 1 92 ? -14.709 6.871 7.367 1.00 93.38 92 ASN A N 1
ATOM 718 C CA . ASN A 1 92 ? -14.041 7.806 6.462 1.00 93.38 92 ASN A CA 1
ATOM 719 C C . ASN A 1 92 ? -12.531 7.891 6.757 1.00 93.38 92 ASN A C 1
ATOM 721 O O . ASN A 1 92 ? -11.713 7.948 5.838 1.00 93.38 92 ASN A O 1
ATOM 725 N N . PHE A 1 93 ? -12.143 7.854 8.038 1.00 93.50 93 PHE A N 1
ATOM 726 C CA . PHE A 1 93 ? -10.732 7.789 8.436 1.00 93.50 93 PHE A CA 1
ATOM 727 C C . PHE A 1 93 ? -10.108 6.426 8.127 1.00 93.50 93 PHE A C 1
ATOM 729 O O . PHE A 1 93 ? -8.935 6.364 7.757 1.00 93.50 93 PHE A O 1
ATOM 736 N N . LYS A 1 94 ? -10.892 5.343 8.225 1.00 94.00 94 LYS A N 1
ATOM 737 C CA . LYS A 1 94 ? -10.476 4.007 7.785 1.00 94.00 94 LYS A CA 1
ATOM 738 C C . LYS A 1 94 ? -10.086 4.026 6.302 1.00 94.00 94 LYS A C 1
ATOM 740 O O . LYS A 1 94 ? -9.001 3.558 5.967 1.00 94.00 94 LYS A O 1
ATOM 745 N N . ASP A 1 95 ? -10.924 4.598 5.440 1.00 94.06 95 ASP A N 1
ATOM 746 C CA . ASP A 1 95 ? -10.678 4.665 3.992 1.00 94.06 95 ASP A CA 1
ATOM 747 C C . ASP A 1 95 ? -9.452 5.527 3.647 1.00 94.06 95 ASP A C 1
ATOM 749 O O . ASP A 1 95 ? -8.654 5.176 2.774 1.00 94.06 95 ASP A O 1
ATOM 753 N N . ALA A 1 96 ? -9.254 6.633 4.367 1.00 95.06 96 ALA A N 1
ATOM 754 C CA . ALA A 1 96 ? -8.064 7.467 4.227 1.00 95.06 96 ALA A CA 1
ATOM 755 C C . ALA A 1 96 ? -6.778 6.710 4.615 1.00 95.06 96 ALA A C 1
ATOM 757 O O . ALA A 1 96 ? -5.801 6.717 3.861 1.00 95.06 96 ALA A O 1
ATOM 758 N N . LEU A 1 97 ? -6.788 5.992 5.747 1.00 94.81 97 LEU A N 1
ATOM 759 C CA . LEU A 1 97 ? -5.669 5.141 6.174 1.00 94.81 97 LEU A CA 1
ATOM 760 C C . LEU A 1 97 ? -5.411 3.988 5.214 1.00 94.81 97 LEU A C 1
ATOM 762 O O . LEU A 1 97 ? -4.254 3.653 4.974 1.00 94.81 97 LEU A O 1
ATOM 766 N N . PHE A 1 98 ? -6.465 3.412 4.643 1.00 95.00 98 PHE A N 1
ATOM 767 C CA . PHE A 1 98 ? -6.348 2.363 3.642 1.00 95.00 98 PHE A CA 1
ATOM 768 C C . PHE A 1 98 ? -5.539 2.844 2.432 1.00 95.00 98 PHE A C 1
ATOM 770 O O . PHE A 1 98 ? -4.596 2.175 2.016 1.00 95.00 98 PHE A O 1
ATOM 777 N N . LYS A 1 99 ? -5.835 4.042 1.905 1.00 95.75 99 LYS A N 1
ATOM 778 C CA . LYS A 1 99 ? -5.060 4.645 0.806 1.00 95.75 99 LYS A CA 1
ATOM 779 C C . LYS A 1 99 ? -3.602 4.879 1.193 1.00 95.75 99 LYS A C 1
ATOM 781 O O . LYS A 1 99 ? -2.704 4.548 0.424 1.00 95.75 99 LYS A O 1
ATOM 786 N N . ILE A 1 100 ? -3.351 5.399 2.393 1.00 94.69 100 ILE A N 1
ATOM 787 C CA . ILE A 1 100 ? -1.980 5.575 2.890 1.00 94.69 100 ILE A CA 1
ATOM 788 C C . ILE A 1 100 ? -1.264 4.215 2.974 1.00 94.69 100 ILE A C 1
ATOM 790 O O . ILE A 1 100 ? -0.125 4.107 2.538 1.00 94.69 100 ILE A O 1
ATOM 794 N N . GLY A 1 101 ? -1.934 3.161 3.442 1.00 94.00 101 GLY A N 1
ATOM 795 C CA . GLY A 1 101 ? -1.368 1.811 3.526 1.00 94.00 101 GLY A CA 1
ATOM 796 C C . GLY A 1 101 ? -1.020 1.227 2.159 1.00 94.00 101 GLY A C 1
ATOM 797 O O . GLY A 1 101 ? 0.081 0.718 1.970 1.00 94.00 101 GLY A O 1
ATOM 798 N N . MET A 1 102 ? -1.914 1.389 1.180 1.00 94.06 102 MET A N 1
ATOM 799 C CA . MET A 1 102 ? -1.666 1.021 -0.221 1.00 94.06 102 MET A CA 1
ATOM 800 C C . MET A 1 102 ? -0.450 1.747 -0.801 1.00 94.06 102 MET A C 1
ATOM 802 O O . MET A 1 102 ? 0.373 1.146 -1.484 1.00 94.06 102 MET A O 1
ATOM 806 N N . SER A 1 103 ? -0.336 3.047 -0.524 1.00 94.19 103 SER A N 1
ATOM 807 C CA . SER A 1 103 ? 0.798 3.863 -0.957 1.00 94.19 103 SER A CA 1
ATOM 808 C C . SER A 1 103 ? 2.118 3.329 -0.414 1.00 94.19 103 SER A C 1
ATOM 810 O O . SER A 1 103 ? 3.064 3.165 -1.178 1.00 94.19 103 SER A O 1
ATOM 812 N N . LEU A 1 104 ? 2.173 3.031 0.887 1.00 91.50 104 LEU A N 1
ATOM 813 C CA . LEU A 1 104 ? 3.389 2.533 1.523 1.00 91.50 104 LEU A CA 1
ATOM 814 C C . LEU A 1 104 ? 3.786 1.156 0.990 1.00 91.50 104 LEU A C 1
ATOM 816 O O . LEU A 1 104 ? 4.953 0.970 0.668 1.00 91.50 104 LEU A O 1
ATOM 820 N N . GLN A 1 105 ? 2.827 0.245 0.806 1.00 91.62 105 GLN A N 1
ATOM 821 C CA . GLN A 1 105 ? 3.111 -1.076 0.243 1.00 91.62 105 GLN A CA 1
ATOM 822 C C . GLN A 1 105 ? 3.666 -0.983 -1.184 1.00 91.62 105 GLN A C 1
ATOM 824 O O . GLN A 1 105 ? 4.642 -1.643 -1.509 1.00 91.62 105 GLN A O 1
ATOM 829 N N . LEU A 1 106 ? 3.095 -0.122 -2.034 1.00 92.44 106 LEU A N 1
ATOM 830 C CA . LEU A 1 106 ? 3.632 0.118 -3.378 1.00 92.44 106 LEU A CA 1
ATOM 831 C C . LEU A 1 106 ? 5.056 0.670 -3.357 1.00 92.44 106 LEU A C 1
ATOM 833 O O . LEU A 1 106 ? 5.831 0.366 -4.256 1.00 92.44 106 LEU A O 1
ATOM 837 N N . LEU A 1 107 ? 5.395 1.498 -2.372 1.00 90.50 107 LEU A N 1
ATOM 838 C CA . LEU A 1 107 ? 6.744 2.038 -2.238 1.00 90.50 107 LEU A CA 1
ATOM 839 C C . LEU A 1 107 ? 7.739 0.992 -1.739 1.00 90.50 107 LEU A C 1
ATOM 841 O O . LEU A 1 107 ? 8.854 0.969 -2.255 1.00 90.50 107 LEU A O 1
ATOM 845 N N . ASP A 1 108 ? 7.341 0.140 -0.792 1.00 89.44 108 ASP A N 1
ATOM 846 C CA . ASP A 1 108 ? 8.164 -0.982 -0.329 1.00 89.44 108 ASP A CA 1
ATOM 847 C C . ASP A 1 108 ? 8.447 -1.942 -1.507 1.00 89.44 108 ASP A C 1
ATOM 849 O O . ASP A 1 108 ? 9.605 -2.163 -1.846 1.00 89.44 108 ASP A O 1
ATOM 853 N N . ASP A 1 109 ? 7.427 -2.351 -2.271 1.00 90.69 109 ASP A N 1
ATOM 854 C CA . ASP A 1 109 ? 7.578 -3.219 -3.454 1.00 90.69 109 ASP A CA 1
ATOM 855 C C . ASP A 1 109 ? 8.520 -2.660 -4.546 1.00 90.69 109 ASP A C 1
ATOM 857 O O . ASP A 1 109 ? 9.123 -3.406 -5.324 1.00 90.69 109 ASP A O 1
ATOM 861 N N . ILE A 1 110 ? 8.628 -1.333 -4.658 1.00 88.31 110 ILE A N 1
ATOM 862 C CA . ILE A 1 110 ? 9.534 -0.677 -5.611 1.00 88.31 110 ILE A CA 1
ATOM 863 C C . ILE A 1 110 ? 10.996 -0.826 -5.177 1.00 88.31 110 ILE A C 1
ATOM 865 O O . ILE A 1 110 ? 11.875 -0.966 -6.030 1.00 88.31 110 ILE A O 1
ATOM 869 N N . VAL A 1 111 ? 11.257 -0.751 -3.872 1.00 85.38 111 VAL A N 1
ATOM 870 C CA . VAL A 1 111 ? 12.606 -0.834 -3.294 1.00 85.38 111 VAL A CA 1
ATOM 871 C C . VAL A 1 111 ? 13.045 -2.283 -3.149 1.00 85.38 111 VAL A C 1
ATOM 873 O O . VAL A 1 111 ? 14.196 -2.600 -3.444 1.00 85.38 111 VAL A O 1
ATOM 876 N N . ASP A 1 112 ? 12.114 -3.155 -2.777 1.00 88.62 112 ASP A N 1
ATOM 877 C CA . ASP A 1 112 ? 12.385 -4.543 -2.415 1.00 88.62 112 ASP A CA 1
ATOM 878 C C . ASP A 1 112 ? 12.315 -5.491 -3.625 1.00 88.62 112 ASP A C 1
ATOM 880 O O . ASP A 1 112 ? 12.423 -6.701 -3.469 1.00 88.62 112 ASP A O 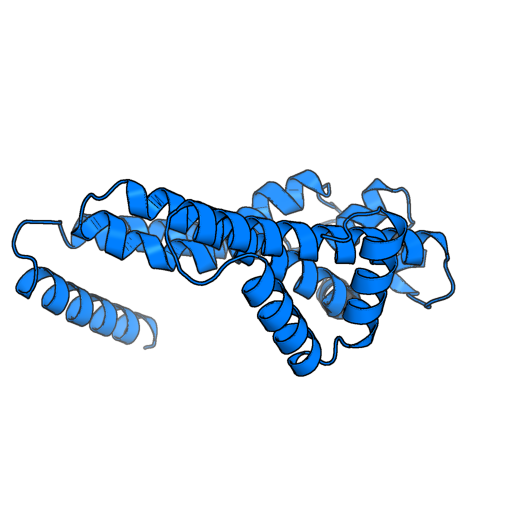1
ATOM 884 N N . LEU A 1 113 ? 12.200 -4.969 -4.857 1.00 88.69 113 LEU A N 1
ATOM 885 C CA . LEU A 1 113 ? 12.096 -5.780 -6.080 1.00 88.69 113 LEU A CA 1
ATOM 886 C C . LEU A 1 113 ? 13.189 -6.857 -6.190 1.00 88.69 113 LEU A C 1
ATOM 888 O O . LEU A 1 113 ? 12.896 -7.984 -6.582 1.00 88.69 113 LEU A O 1
ATOM 892 N N . GLU A 1 114 ? 14.442 -6.516 -5.880 1.00 86.62 114 GLU A N 1
ATOM 893 C CA . GLU A 1 114 ? 15.560 -7.470 -5.932 1.00 86.62 114 GLU A CA 1
ATOM 894 C C . GLU A 1 114 ? 15.406 -8.566 -4.864 1.00 86.62 114 GLU A C 1
ATOM 896 O O . GLU A 1 114 ? 15.456 -9.750 -5.194 1.00 86.62 114 GLU A O 1
ATOM 901 N N . GLU A 1 115 ? 15.126 -8.180 -3.616 1.00 89.19 115 GLU A N 1
ATOM 902 C CA . GLU A 1 115 ? 14.924 -9.099 -2.486 1.00 89.19 115 GLU A CA 1
ATOM 903 C C . GLU A 1 115 ? 13.715 -10.024 -2.700 1.00 89.19 115 GLU A C 1
ATOM 905 O O . GLU A 1 115 ? 13.780 -11.227 -2.424 1.00 89.19 115 GLU A O 1
ATOM 910 N N . ASP A 1 116 ? 12.624 -9.489 -3.249 1.00 90.19 116 ASP A N 1
ATOM 911 C CA . ASP A 1 116 ? 11.398 -10.230 -3.522 1.00 90.19 116 ASP A CA 1
ATOM 912 C C . ASP A 1 116 ? 11.600 -11.270 -4.627 1.00 90.19 116 ASP A C 1
ATOM 914 O O . ASP A 1 116 ? 11.139 -12.408 -4.485 1.00 90.19 116 ASP A O 1
ATOM 918 N N . ILE A 1 117 ? 12.334 -10.915 -5.689 1.00 88.94 117 ILE A N 1
ATOM 919 C CA . ILE A 1 117 ? 12.726 -11.842 -6.758 1.00 88.94 117 ILE A CA 1
ATOM 920 C C . ILE A 1 117 ? 13.625 -12.953 -6.201 1.00 88.94 117 ILE A C 1
ATOM 922 O O . ILE A 1 117 ? 13.377 -14.128 -6.484 1.00 88.94 117 ILE A O 1
ATOM 926 N N . GLU A 1 118 ? 14.642 -12.614 -5.402 1.00 89.38 118 GLU A N 1
ATOM 927 C CA . GLU A 1 118 ? 15.537 -13.596 -4.769 1.00 89.38 118 GLU A CA 1
ATOM 928 C C . GLU A 1 118 ? 14.781 -14.548 -3.832 1.00 89.38 118 GLU A C 1
ATOM 930 O O . GLU A 1 118 ? 15.081 -15.744 -3.771 1.00 89.38 118 GLU A O 1
ATOM 935 N N . SER A 1 119 ? 13.753 -14.036 -3.156 1.00 90.56 119 SER A N 1
ATOM 936 C CA . SER A 1 119 ? 12.875 -14.796 -2.262 1.00 90.56 119 SER A CA 1
ATOM 937 C C . SER A 1 119 ? 11.774 -15.576 -2.992 1.00 90.56 119 SER A C 1
ATOM 939 O O . SER A 1 119 ? 10.960 -16.238 -2.346 1.00 90.56 119 SER A O 1
ATOM 941 N N . ASN A 1 120 ? 11.737 -15.533 -4.330 1.00 90.50 120 ASN A N 1
ATOM 942 C CA . ASN A 1 120 ? 10.701 -16.153 -5.160 1.00 90.50 120 ASN A CA 1
ATOM 943 C C . ASN A 1 120 ? 9.277 -15.707 -4.765 1.00 90.50 120 ASN A C 1
ATOM 945 O O . ASN A 1 120 ? 8.318 -16.489 -4.734 1.00 90.50 120 ASN A O 1
ATOM 949 N N . THR A 1 121 ? 9.147 -14.423 -4.443 1.00 91.38 121 THR A N 1
ATOM 950 C CA . THR A 1 121 ? 7.874 -13.774 -4.152 1.00 91.38 121 THR A CA 1
ATOM 951 C C . THR A 1 121 ? 7.553 -12.726 -5.201 1.00 91.38 121 THR A C 1
ATOM 953 O O . THR A 1 121 ? 8.424 -12.052 -5.742 1.00 91.38 121 THR A O 1
ATOM 956 N N . GLN A 1 122 ? 6.273 -12.612 -5.512 1.00 90.88 122 GLN A N 1
ATOM 957 C CA . GLN A 1 122 ? 5.765 -11.656 -6.465 1.00 90.88 122 GLN A CA 1
ATOM 958 C C . GLN A 1 122 ? 5.269 -10.410 -5.752 1.00 90.88 122 GLN A C 1
ATOM 960 O O . GLN A 1 122 ? 4.410 -10.486 -4.874 1.00 90.88 122 GLN A O 1
ATOM 965 N N . ASN A 1 123 ? 5.762 -9.265 -6.205 1.00 91.56 123 ASN A N 1
ATOM 966 C CA . ASN A 1 123 ? 5.322 -7.962 -5.746 1.00 91.56 123 ASN A CA 1
ATOM 967 C C . ASN A 1 123 ? 4.626 -7.189 -6.886 1.00 91.56 123 ASN A C 1
ATOM 969 O O . ASN A 1 123 ? 4.605 -7.616 -8.052 1.00 91.56 123 ASN A O 1
ATOM 973 N N . ALA A 1 124 ? 3.990 -6.068 -6.564 1.00 93.50 124 ALA A N 1
ATOM 974 C CA . ALA A 1 124 ? 3.224 -5.285 -7.523 1.00 93.50 124 ALA A CA 1
ATOM 975 C C . ALA A 1 124 ? 4.119 -4.689 -8.608 1.00 93.50 124 ALA A C 1
ATOM 977 O O . ALA A 1 124 ? 3.713 -4.654 -9.768 1.00 93.50 124 ALA A O 1
ATOM 978 N N . PHE A 1 125 ? 5.342 -4.267 -8.283 1.00 93.38 125 PHE A N 1
ATOM 979 C CA . PHE A 1 125 ? 6.223 -3.686 -9.289 1.00 93.38 125 PHE A CA 1
ATOM 980 C C . PHE A 1 125 ? 6.685 -4.726 -10.320 1.00 93.38 125 PHE A C 1
ATOM 982 O O . PHE A 1 125 ? 6.620 -4.459 -11.521 1.00 93.38 125 PHE A O 1
ATOM 989 N N . LEU A 1 126 ? 7.040 -5.938 -9.883 1.00 93.50 126 LEU A N 1
ATOM 990 C CA . LEU A 1 126 ? 7.338 -7.061 -10.773 1.00 93.50 126 LEU A CA 1
ATOM 991 C C . LEU A 1 126 ? 6.163 -7.340 -11.718 1.00 93.50 126 LEU A C 1
ATOM 993 O O . LEU A 1 126 ? 6.335 -7.396 -12.934 1.00 93.50 126 LEU A O 1
ATOM 997 N N . SER A 1 127 ? 4.959 -7.456 -11.161 1.00 94.38 127 SER A N 1
ATOM 998 C CA . SER A 1 127 ? 3.732 -7.726 -11.925 1.00 94.38 127 SER A CA 1
ATOM 999 C C . SER A 1 127 ? 3.438 -6.619 -12.935 1.00 94.38 127 SER A C 1
ATOM 1001 O O . SER A 1 127 ? 3.122 -6.892 -14.088 1.00 94.38 127 SER A O 1
ATOM 1003 N N . TYR A 1 128 ? 3.628 -5.360 -12.531 1.00 94.75 128 TYR A N 1
ATOM 1004 C CA . TYR A 1 128 ? 3.460 -4.200 -13.400 1.00 94.75 128 TYR A CA 1
ATOM 1005 C C . TYR A 1 128 ? 4.417 -4.233 -14.598 1.00 94.75 128 TYR A C 1
ATOM 1007 O O . TYR A 1 128 ? 4.016 -3.927 -15.720 1.00 94.75 128 TYR A O 1
ATOM 1015 N N . LEU A 1 129 ? 5.678 -4.616 -14.387 1.00 93.25 129 LEU A N 1
ATOM 1016 C CA . LEU A 1 129 ? 6.659 -4.747 -15.466 1.00 93.25 129 LEU A CA 1
ATOM 1017 C C . LEU A 1 129 ? 6.295 -5.889 -16.427 1.00 93.25 129 LEU A C 1
ATOM 1019 O O . LEU A 1 129 ? 6.351 -5.699 -17.644 1.00 93.25 129 LEU A O 1
ATOM 1023 N N . LEU A 1 130 ? 5.878 -7.043 -15.899 1.00 93.25 130 LEU A N 1
ATOM 1024 C CA . LEU A 1 130 ? 5.456 -8.195 -16.703 1.00 93.25 130 LEU A CA 1
ATOM 1025 C C . LEU A 1 130 ? 4.216 -7.879 -17.555 1.00 93.25 130 LEU A C 1
ATOM 1027 O O . LEU A 1 130 ? 4.214 -8.164 -18.754 1.00 93.25 130 LEU A O 1
ATOM 1031 N N . ASP A 1 131 ? 3.209 -7.214 -16.983 1.00 94.50 131 ASP A N 1
ATOM 1032 C CA . ASP A 1 131 ? 2.002 -6.781 -17.705 1.00 94.50 131 ASP A CA 1
ATOM 1033 C C . ASP A 1 131 ? 2.326 -5.784 -18.831 1.00 94.50 131 ASP A C 1
ATOM 1035 O O . ASP A 1 131 ? 1.666 -5.761 -19.872 1.00 94.50 131 ASP A O 1
ATOM 1039 N N . ASN A 1 132 ? 3.395 -4.998 -18.671 1.00 92.50 132 ASN A N 1
ATOM 1040 C CA . ASN A 1 132 ? 3.929 -4.110 -19.708 1.00 92.50 132 ASN A CA 1
ATOM 1041 C C . ASN A 1 132 ? 4.930 -4.810 -20.649 1.00 92.50 132 ASN A C 1
ATOM 1043 O O . ASN A 1 132 ? 5.689 -4.151 -21.357 1.00 92.50 132 ASN A O 1
ATOM 1047 N N . SER A 1 133 ? 4.895 -6.146 -20.713 1.00 91.56 133 SER A N 1
ATOM 1048 C CA . SER A 1 133 ? 5.692 -6.977 -21.627 1.00 91.56 133 SER A CA 1
ATOM 1049 C C . SER A 1 133 ? 7.212 -6.863 -21.442 1.00 91.56 133 SER A C 1
ATOM 1051 O O . SER A 1 133 ? 7.968 -7.139 -22.376 1.00 91.56 133 SER A O 1
ATOM 1053 N N . ILE A 1 134 ? 7.680 -6.487 -20.248 1.00 90.81 134 ILE A N 1
ATOM 1054 C CA . ILE A 1 134 ? 9.103 -6.548 -19.904 1.00 90.81 134 ILE A CA 1
ATOM 1055 C C . ILE A 1 134 ? 9.453 -7.994 -19.543 1.00 90.81 134 ILE A C 1
ATOM 1057 O O . ILE A 1 134 ? 8.829 -8.597 -18.673 1.00 90.81 134 ILE A O 1
ATOM 1061 N N . ALA A 1 135 ? 10.453 -8.570 -20.211 1.00 88.69 135 ALA A N 1
ATOM 1062 C CA . ALA A 1 135 ? 10.849 -9.952 -19.969 1.00 88.69 135 ALA A CA 1
ATOM 1063 C C . ALA A 1 135 ? 11.496 -10.117 -18.586 1.00 88.69 135 ALA A C 1
ATOM 1065 O O . ALA A 1 135 ? 12.329 -9.304 -18.185 1.00 88.69 135 ALA A O 1
ATOM 1066 N N . ILE A 1 136 ? 11.189 -11.216 -17.885 1.00 86.56 136 ILE A N 1
ATOM 1067 C CA . ILE A 1 136 ? 11.729 -11.491 -16.542 1.00 86.56 136 ILE A CA 1
ATOM 1068 C C . ILE A 1 136 ? 13.262 -11.443 -16.505 1.00 86.56 136 ILE A C 1
ATOM 1070 O O . ILE A 1 136 ? 13.826 -10.936 -15.544 1.00 86.56 136 ILE A O 1
ATOM 1074 N N . GLN A 1 137 ? 13.942 -11.883 -17.573 1.00 85.94 137 GLN A N 1
ATOM 1075 C CA . GLN A 1 137 ? 15.404 -11.841 -17.654 1.00 85.94 137 GLN A CA 1
ATOM 1076 C C . GLN A 1 137 ? 15.954 -10.407 -17.657 1.00 85.94 137 GLN A C 1
ATOM 1078 O O . GLN A 1 137 ? 17.040 -10.166 -17.126 1.00 85.94 137 GLN A O 1
ATOM 1083 N N . ASP A 1 138 ? 15.216 -9.457 -18.236 1.00 85.81 138 ASP A N 1
ATOM 1084 C CA . ASP A 1 138 ? 15.589 -8.041 -18.252 1.00 85.81 138 ASP A CA 1
ATOM 1085 C C . ASP A 1 138 ? 15.334 -7.382 -16.891 1.00 85.81 138 ASP A C 1
ATOM 1087 O O . ASP A 1 138 ? 16.076 -6.482 -16.499 1.00 85.81 138 ASP A O 1
ATOM 1091 N N . ILE A 1 139 ? 14.325 -7.864 -16.156 1.00 85.62 139 ILE A N 1
ATOM 1092 C CA . ILE A 1 139 ? 14.012 -7.427 -14.790 1.00 85.62 139 ILE A CA 1
ATOM 1093 C C . ILE A 1 139 ? 15.073 -7.947 -13.814 1.00 85.62 139 ILE A C 1
ATOM 1095 O O . ILE A 1 139 ? 15.632 -7.166 -13.058 1.00 85.62 139 ILE A O 1
ATOM 1099 N N . THR A 1 140 ? 15.419 -9.238 -13.868 1.00 77.62 140 THR A N 1
ATOM 1100 C CA . THR A 1 140 ? 16.418 -9.859 -12.974 1.00 77.62 140 THR A CA 1
ATOM 1101 C C . THR A 1 140 ? 17.830 -9.312 -13.176 1.00 77.62 140 THR A C 1
ATOM 1103 O O . THR A 1 140 ? 18.636 -9.319 -12.256 1.00 77.62 140 THR A O 1
ATOM 1106 N N . ASN A 1 141 ? 18.149 -8.822 -14.378 1.00 69.00 141 ASN A N 1
ATOM 1107 C CA . ASN A 1 141 ? 19.429 -8.172 -14.669 1.00 69.00 141 ASN A CA 1
ATOM 1108 C C . ASN A 1 141 ? 19.363 -6.658 -14.433 1.00 69.00 141 ASN A C 1
ATOM 1110 O O . ASN A 1 141 ? 20.032 -5.911 -15.157 1.00 69.00 141 ASN A O 1
ATOM 1114 N N . TYR A 1 142 ? 18.537 -6.220 -13.472 1.00 64.12 142 TYR A N 1
ATOM 1115 C CA . TYR A 1 142 ? 18.220 -4.824 -13.196 1.00 64.12 142 TYR A CA 1
ATOM 1116 C C . TYR A 1 142 ? 19.482 -3.967 -13.212 1.00 64.12 142 TYR A C 1
ATOM 1118 O O . TYR A 1 142 ? 20.293 -3.919 -12.290 1.00 64.12 142 TYR A O 1
ATOM 1126 N N . ASN A 1 143 ? 19.670 -3.280 -14.326 1.00 56.19 143 ASN A N 1
ATOM 1127 C CA . ASN A 1 143 ? 20.711 -2.298 -14.488 1.00 56.19 143 ASN A CA 1
ATOM 1128 C C . ASN A 1 143 ? 19.972 -1.045 -14.920 1.00 56.19 143 ASN A C 1
ATOM 1130 O O . ASN A 1 143 ? 19.211 -1.101 -15.889 1.00 56.19 143 ASN A O 1
ATOM 1134 N N . ASN A 1 144 ? 20.188 0.058 -14.195 1.00 54.50 144 ASN A N 1
ATOM 1135 C CA . ASN A 1 144 ? 19.578 1.390 -14.341 1.00 54.50 144 ASN A CA 1
ATOM 1136 C C . ASN A 1 144 ? 19.858 2.053 -15.715 1.00 54.50 144 ASN A C 1
ATOM 1138 O O . ASN A 1 144 ? 20.227 3.222 -15.813 1.00 54.50 144 ASN A O 1
ATOM 1142 N N . ARG A 1 145 ? 19.753 1.301 -16.804 1.00 55.50 145 ARG A N 1
ATOM 1143 C CA . ARG A 1 145 ? 20.045 1.668 -18.186 1.00 55.50 145 ARG A CA 1
ATOM 1144 C C . ARG A 1 145 ? 18.912 1.273 -19.132 1.00 55.50 145 ARG A C 1
ATOM 1146 O O . ARG A 1 145 ? 18.856 1.836 -20.224 1.00 55.50 145 ARG A O 1
ATOM 1153 N N . ASN A 1 146 ? 18.015 0.358 -18.744 1.00 78.75 146 ASN A N 1
ATOM 1154 C CA . ASN A 1 146 ? 16.806 0.094 -19.523 1.00 78.75 146 ASN A CA 1
ATOM 1155 C C . ASN A 1 146 ? 15.806 1.247 -19.320 1.00 78.75 146 ASN A C 1
ATOM 1157 O O . ASN A 1 146 ? 15.272 1.444 -18.228 1.00 78.75 146 ASN A O 1
ATOM 1161 N N . LYS A 1 147 ? 15.586 2.031 -20.381 1.00 83.06 147 LYS A N 1
ATOM 1162 C CA . LYS A 1 147 ? 14.720 3.218 -20.350 1.00 83.06 147 LYS A CA 1
ATOM 1163 C C . LYS A 1 147 ? 13.252 2.882 -20.097 1.00 83.06 147 LYS A C 1
ATOM 1165 O O . LYS A 1 147 ? 12.559 3.693 -19.482 1.00 83.06 147 LYS A O 1
ATOM 1170 N N . ASP A 1 148 ? 12.791 1.720 -20.547 1.00 85.00 148 ASP A N 1
ATOM 1171 C CA . ASP A 1 148 ? 11.389 1.328 -20.409 1.00 85.00 148 ASP A CA 1
ATOM 1172 C C . ASP A 1 148 ? 11.101 0.985 -18.944 1.00 85.00 148 ASP A C 1
ATOM 1174 O O . ASP A 1 148 ? 10.203 1.568 -18.336 1.00 85.00 148 ASP A O 1
ATOM 1178 N N . ILE A 1 149 ? 11.970 0.181 -18.319 1.00 86.56 149 ILE A N 1
ATOM 1179 C CA . ILE A 1 149 ? 11.900 -0.127 -16.880 1.00 86.56 149 ILE A CA 1
ATOM 1180 C C . ILE A 1 149 ? 11.980 1.156 -16.039 1.00 86.56 149 ILE A C 1
ATOM 1182 O O . ILE A 1 149 ? 11.165 1.345 -15.140 1.00 86.56 149 ILE A O 1
ATOM 1186 N N . GLN A 1 150 ? 12.891 2.083 -16.363 1.00 88.31 150 GLN A N 1
ATOM 1187 C CA . GLN A 1 150 ? 12.976 3.377 -15.666 1.00 88.31 150 GLN A CA 1
ATOM 1188 C C . GLN A 1 150 ? 11.697 4.205 -15.780 1.00 88.31 150 GLN A C 1
ATOM 1190 O O . GLN A 1 150 ? 11.301 4.877 -14.830 1.00 88.31 150 GLN A O 1
ATOM 1195 N N . THR A 1 151 ? 11.045 4.175 -16.941 1.00 90.31 151 THR A N 1
ATOM 1196 C CA . THR A 1 151 ? 9.791 4.902 -17.152 1.00 90.31 151 THR A CA 1
ATOM 1197 C C . THR A 1 151 ? 8.681 4.322 -16.278 1.00 90.31 151 THR A C 1
ATOM 1199 O O . THR A 1 151 ? 7.969 5.076 -15.612 1.00 90.31 151 THR A O 1
ATOM 1202 N N . HIS A 1 152 ? 8.568 2.994 -16.219 1.00 91.31 152 HIS A N 1
ATOM 1203 C CA . HIS A 1 152 ? 7.608 2.309 -15.353 1.00 91.31 152 HIS A CA 1
ATOM 1204 C C . HIS A 1 152 ? 7.894 2.541 -13.866 1.00 91.31 152 HIS A C 1
ATOM 1206 O O . HIS A 1 152 ? 6.975 2.880 -13.125 1.00 91.31 152 HIS A O 1
ATOM 1212 N N . TYR A 1 153 ? 9.161 2.468 -13.459 1.00 91.06 153 TYR A N 1
ATOM 1213 C CA . TYR A 1 153 ? 9.621 2.784 -12.107 1.00 91.06 153 TYR A CA 1
ATOM 1214 C C . TYR A 1 153 ? 9.209 4.200 -11.676 1.00 91.06 153 TYR A C 1
ATOM 1216 O O . TYR A 1 153 ? 8.559 4.386 -10.649 1.00 91.06 153 TYR A O 1
ATOM 1224 N N . HIS A 1 154 ? 9.495 5.208 -12.507 1.00 92.56 154 HIS A N 1
ATOM 1225 C CA . HIS A 1 154 ? 9.096 6.591 -12.243 1.00 92.56 154 HIS A CA 1
ATOM 1226 C C . HIS A 1 154 ? 7.569 6.735 -12.123 1.00 92.56 154 HIS A C 1
ATOM 1228 O O . HIS A 1 154 ? 7.069 7.323 -11.162 1.00 92.56 154 HIS A O 1
ATOM 1234 N N . ASN A 1 155 ? 6.818 6.168 -13.074 1.00 92.31 155 ASN A N 1
ATOM 1235 C CA . ASN A 1 155 ? 5.355 6.205 -13.062 1.00 92.31 155 ASN A CA 1
ATOM 1236 C C . ASN A 1 155 ? 4.762 5.582 -11.799 1.00 92.31 155 ASN A C 1
ATOM 1238 O O . ASN A 1 155 ? 3.804 6.139 -11.249 1.00 92.31 155 ASN A O 1
ATOM 1242 N N . LEU A 1 156 ? 5.326 4.468 -11.335 1.00 91.94 156 LEU A N 1
ATOM 1243 C CA . LEU A 1 156 ? 4.839 3.786 -10.147 1.00 91.94 156 LEU A CA 1
ATOM 1244 C C . LEU A 1 156 ? 5.154 4.582 -8.876 1.00 91.94 156 LEU A C 1
ATOM 1246 O O . LEU A 1 156 ? 4.238 4.791 -8.088 1.00 91.94 156 LEU A O 1
ATOM 1250 N N . ILE A 1 157 ? 6.363 5.150 -8.735 1.00 93.81 157 ILE A N 1
ATOM 1251 C CA . ILE A 1 157 ? 6.702 6.066 -7.625 1.00 93.81 157 ILE A CA 1
ATOM 1252 C C . ILE A 1 157 ? 5.697 7.215 -7.551 1.00 93.81 157 ILE A C 1
ATOM 1254 O O . ILE A 1 157 ? 5.136 7.497 -6.493 1.00 93.81 157 ILE A O 1
ATOM 1258 N N . TYR A 1 158 ? 5.457 7.889 -8.679 1.00 95.00 158 TYR A N 1
ATOM 1259 C CA . TYR A 1 158 ? 4.532 9.017 -8.703 1.00 95.00 158 TYR A CA 1
ATOM 1260 C C . TYR A 1 158 ? 3.117 8.591 -8.295 1.00 95.00 158 TYR A C 1
ATOM 1262 O O . TYR A 1 158 ? 2.483 9.272 -7.490 1.00 95.00 158 TYR A O 1
ATOM 1270 N N . SER A 1 159 ? 2.635 7.465 -8.826 1.00 94.06 159 SER A N 1
ATOM 1271 C CA . SER A 1 159 ? 1.286 6.967 -8.543 1.00 94.06 159 SER A CA 1
ATOM 1272 C C . SER A 1 159 ? 1.144 6.555 -7.078 1.00 94.06 159 SER A C 1
ATOM 1274 O O . SER A 1 159 ? 0.183 6.957 -6.427 1.00 94.06 159 SER A O 1
ATOM 1276 N N . ALA A 1 160 ? 2.135 5.846 -6.533 1.00 94.44 160 ALA A N 1
ATOM 1277 C CA . ALA A 1 160 ? 2.177 5.450 -5.133 1.00 94.44 160 ALA A CA 1
ATOM 1278 C C . ALA A 1 160 ? 2.124 6.673 -4.211 1.00 94.44 160 ALA A C 1
ATOM 1280 O O . ALA A 1 160 ? 1.283 6.726 -3.315 1.00 94.44 160 ALA A O 1
ATOM 1281 N N . VAL A 1 161 ? 2.944 7.701 -4.465 1.00 95.75 161 VAL A N 1
ATOM 1282 C CA . VAL A 1 161 ? 2.915 8.937 -3.668 1.00 95.75 161 VAL A CA 1
ATOM 1283 C C . VAL A 1 161 ? 1.564 9.652 -3.781 1.00 95.75 161 VAL A C 1
ATOM 1285 O O . VAL A 1 161 ? 1.026 10.080 -2.763 1.00 95.75 161 VAL A O 1
ATOM 1288 N N . GLN A 1 162 ? 0.971 9.750 -4.979 1.00 95.69 162 GLN A N 1
ATOM 1289 C CA . GLN A 1 162 ? -0.352 10.373 -5.134 1.00 95.69 162 GLN A CA 1
ATOM 1290 C C . GLN A 1 162 ? -1.445 9.647 -4.347 1.00 95.69 162 GLN A C 1
ATOM 1292 O O . GLN A 1 162 ? -2.232 10.313 -3.682 1.00 95.69 162 GLN A O 1
ATOM 1297 N N . ILE A 1 163 ? -1.458 8.310 -4.354 1.00 95.69 163 ILE A N 1
ATOM 1298 C CA . ILE A 1 163 ? -2.424 7.519 -3.576 1.00 95.69 163 ILE A CA 1
ATOM 1299 C C . ILE A 1 163 ? -2.339 7.880 -2.084 1.00 95.69 163 ILE A C 1
ATOM 1301 O O . ILE A 1 163 ? -3.364 8.109 -1.441 1.00 95.69 163 ILE A O 1
ATOM 1305 N N . GLY A 1 164 ? -1.124 7.990 -1.538 1.00 95.94 164 GLY A N 1
ATOM 1306 C CA . GLY A 1 164 ? -0.919 8.346 -0.133 1.00 95.94 164 GLY A CA 1
ATOM 1307 C C . GLY A 1 164 ? -1.392 9.764 0.172 1.00 95.94 164 GLY A C 1
ATOM 1308 O O . GLY A 1 164 ? -2.129 9.988 1.133 1.00 95.94 164 GLY A O 1
ATOM 1309 N N . LEU A 1 165 ? -1.037 10.720 -0.688 1.00 96.62 165 LEU A N 1
ATOM 1310 C CA . LEU A 1 165 ? -1.464 12.111 -0.551 1.00 96.62 165 LEU A CA 1
ATOM 1311 C C . LEU A 1 165 ? -2.975 12.300 -0.701 1.00 96.62 165 LEU A C 1
ATOM 1313 O O . LEU A 1 165 ? -3.537 13.182 -0.053 1.00 96.62 165 LEU A O 1
ATOM 1317 N N . ASP A 1 166 ? -3.646 11.479 -1.505 1.00 96.62 166 ASP A N 1
ATOM 1318 C CA . ASP A 1 166 ? -5.106 11.461 -1.575 1.00 96.62 166 ASP A CA 1
ATOM 1319 C C . ASP A 1 166 ? -5.731 10.951 -0.269 1.00 96.62 166 ASP A C 1
ATOM 1321 O O . ASP A 1 166 ? -6.746 11.494 0.162 1.00 96.62 166 ASP A O 1
ATOM 1325 N N . GLY A 1 167 ? -5.095 10.001 0.424 1.00 96.31 167 GLY A N 1
ATOM 1326 C CA . GLY A 1 167 ? -5.479 9.635 1.792 1.00 96.31 167 GLY A CA 1
ATOM 1327 C C . GLY A 1 167 ? -5.364 10.811 2.773 1.00 96.31 167 GLY A C 1
ATOM 1328 O O . GLY A 1 167 ? -6.288 11.072 3.541 1.00 96.31 167 GLY A O 1
ATOM 1329 N N . PHE A 1 168 ? -4.290 11.603 2.695 1.00 96.50 168 PHE A N 1
ATOM 1330 C CA . PHE A 1 168 ? -4.160 12.823 3.508 1.00 96.50 168 PHE A CA 1
ATOM 1331 C C . PHE A 1 168 ? -5.179 13.915 3.141 1.00 96.50 168 PHE A C 1
ATOM 1333 O O . PHE A 1 168 ? -5.657 14.622 4.026 1.00 96.50 168 PHE A O 1
ATOM 1340 N N . LYS A 1 169 ? -5.565 14.054 1.865 1.00 96.06 169 LYS A N 1
ATOM 1341 C CA . LYS A 1 169 ? -6.684 14.940 1.479 1.00 96.06 169 LYS A CA 1
ATOM 1342 C C . LYS A 1 169 ? -7.997 14.477 2.103 1.00 96.06 169 LYS A C 1
ATOM 1344 O O . LYS A 1 169 ? -8.797 15.308 2.526 1.00 96.06 169 LYS A O 1
ATOM 1349 N N . ASP A 1 170 ? -8.227 13.168 2.154 1.00 95.88 170 ASP A N 1
ATOM 1350 C CA . ASP A 1 170 ? -9.429 12.626 2.779 1.00 95.88 170 ASP A CA 1
ATOM 1351 C C . ASP A 1 170 ? -9.441 12.889 4.288 1.00 95.88 170 ASP A C 1
ATOM 1353 O O . ASP A 1 170 ? -10.492 13.232 4.823 1.00 95.88 170 ASP A O 1
ATOM 1357 N N . PHE A 1 171 ? -8.301 12.834 4.981 1.00 94.31 171 PHE A N 1
ATOM 1358 C CA . PHE A 1 171 ? -8.222 13.274 6.380 1.00 94.31 171 PHE A CA 1
ATOM 1359 C C . PHE A 1 171 ? -8.673 14.725 6.572 1.00 94.31 171 PHE A C 1
ATOM 1361 O O . PHE A 1 171 ? -9.560 14.980 7.390 1.00 94.31 171 PHE A O 1
ATOM 1368 N N . GLU A 1 172 ? -8.134 15.654 5.781 1.00 93.50 172 GLU A N 1
ATOM 1369 C CA . GLU A 1 172 ? -8.506 17.075 5.831 1.00 93.50 172 GLU A CA 1
ATOM 1370 C C . GLU A 1 172 ? -9.996 17.285 5.548 1.00 93.50 172 GLU A C 1
ATOM 1372 O O . GLU A 1 172 ? -10.697 17.980 6.285 1.00 93.50 172 GLU A O 1
ATOM 1377 N N . LYS A 1 173 ? -10.515 16.611 4.517 1.00 94.50 173 LYS A N 1
ATOM 1378 C CA . LYS A 1 173 ? -11.935 16.655 4.150 1.00 94.50 173 LYS A CA 1
ATOM 1379 C C . LYS A 1 173 ? -12.849 16.178 5.282 1.00 94.50 173 LYS A C 1
ATOM 1381 O O . LYS A 1 173 ? -13.971 16.667 5.395 1.00 94.50 173 LYS A O 1
ATOM 1386 N N . ASN A 1 174 ? -12.383 15.236 6.098 1.00 92.00 174 ASN A N 1
ATOM 1387 C CA . ASN A 1 174 ? -13.125 14.686 7.230 1.00 92.00 174 ASN A CA 1
ATOM 1388 C C . ASN A 1 174 ? -12.837 15.411 8.560 1.00 92.00 174 ASN A C 1
ATOM 1390 O O . ASN A 1 174 ? -13.292 14.965 9.610 1.00 92.00 174 ASN A O 1
ATOM 1394 N N . GLY A 1 175 ? -12.135 16.549 8.525 1.00 90.06 175 GLY A N 1
ATOM 1395 C CA . GLY A 1 175 ? -11.973 17.442 9.675 1.00 90.06 175 GLY A CA 1
ATOM 1396 C C . GLY A 1 175 ? -10.740 17.183 10.541 1.00 90.06 175 GLY A C 1
ATOM 1397 O O . GLY A 1 175 ? -10.649 17.758 11.625 1.00 90.06 175 GLY A O 1
ATOM 1398 N N . LEU A 1 176 ? -9.789 16.357 10.091 1.00 88.38 176 LEU A N 1
ATOM 1399 C CA . LEU A 1 176 ? -8.469 16.288 10.723 1.00 88.38 176 LEU A CA 1
ATOM 1400 C C . LEU A 1 176 ? -7.593 17.454 10.262 1.00 88.38 176 LEU A C 1
ATOM 1402 O O . LEU A 1 176 ? -7.619 17.853 9.103 1.00 88.38 176 LEU A O 1
ATOM 1406 N N . GLU A 1 177 ? -6.769 17.971 11.173 1.00 87.19 177 GLU A N 1
ATOM 1407 C CA . GLU A 1 177 ? -5.845 19.075 10.873 1.00 87.19 177 GLU A CA 1
ATOM 1408 C C . GLU A 1 177 ? -4.708 18.660 9.925 1.00 87.19 177 GLU A C 1
ATOM 1410 O O . GLU A 1 177 ? -4.119 19.505 9.255 1.00 87.19 177 GLU A O 1
ATOM 1415 N N . ILE A 1 178 ? -4.396 17.362 9.858 1.00 87.50 178 ILE A N 1
ATOM 1416 C CA . ILE A 1 178 ? -3.357 16.827 8.975 1.00 87.50 178 ILE A CA 1
ATOM 1417 C C . ILE A 1 178 ? -3.947 16.652 7.574 1.00 87.50 178 ILE A C 1
ATOM 1419 O O . ILE A 1 178 ? -4.713 15.720 7.334 1.00 87.50 178 ILE A O 1
ATOM 1423 N N . GLY A 1 179 ? -3.550 17.532 6.653 1.00 91.75 179 GLY A N 1
ATOM 1424 C CA . GLY A 1 179 ? -3.997 17.513 5.259 1.00 91.75 179 GLY A CA 1
ATOM 1425 C C . GLY A 1 179 ? -2.895 17.248 4.242 1.00 91.75 179 GLY A C 1
ATOM 1426 O O . GLY A 1 179 ? -1.799 16.797 4.576 1.00 91.75 179 GLY A O 1
ATOM 1427 N N . TYR A 1 180 ? -3.169 17.561 2.972 1.00 93.31 180 TYR A N 1
ATOM 1428 C CA . TYR A 1 180 ? -2.266 17.253 1.851 1.00 93.31 180 TYR A CA 1
ATOM 1429 C C . TYR A 1 180 ? -0.834 17.768 2.056 1.00 93.31 180 TYR A C 1
ATOM 1431 O O . TYR A 1 180 ? 0.133 17.045 1.820 1.00 93.31 180 TYR A O 1
ATOM 1439 N N . LYS A 1 181 ? -0.685 19.021 2.506 1.00 93.25 181 LYS A N 1
ATOM 1440 C CA . LYS A 1 181 ? 0.630 19.664 2.677 1.00 93.25 181 LYS A CA 1
ATOM 1441 C C . LYS A 1 181 ? 1.461 19.018 3.779 1.00 93.25 181 LYS A C 1
ATOM 1443 O O . LYS A 1 181 ? 2.683 18.953 3.661 1.00 93.25 181 LYS A O 1
ATOM 1448 N N . ASP A 1 182 ? 0.820 18.570 4.850 1.00 94.19 182 ASP A N 1
ATOM 1449 C CA . ASP A 1 182 ? 1.509 17.896 5.949 1.00 94.19 182 ASP A CA 1
ATOM 1450 C C . ASP A 1 182 ? 1.792 16.436 5.601 1.00 94.19 182 ASP A C 1
ATOM 1452 O O . ASP A 1 182 ? 2.884 15.952 5.892 1.00 94.19 182 ASP A O 1
ATOM 1456 N N . GLY A 1 183 ? 0.889 15.791 4.856 1.00 94.38 183 GLY A N 1
ATOM 1457 C CA . GLY A 1 183 ? 1.137 14.509 4.202 1.00 94.38 183 GLY A CA 1
ATOM 1458 C C . GLY A 1 183 ? 2.366 14.540 3.293 1.00 94.38 183 GLY A C 1
ATOM 1459 O O . GLY A 1 183 ? 3.227 13.675 3.403 1.00 94.38 183 GLY A O 1
ATOM 1460 N N . GLU A 1 184 ? 2.518 15.574 2.460 1.00 95.25 184 GLU A N 1
ATOM 1461 C CA . GLU A 1 184 ? 3.684 15.724 1.577 1.00 95.25 184 GLU A CA 1
ATOM 1462 C C . GLU A 1 184 ? 4.996 15.826 2.365 1.00 95.25 184 GLU A C 1
ATOM 1464 O O . GLU A 1 184 ? 5.967 15.145 2.030 1.00 95.25 184 GLU A O 1
ATOM 1469 N N . LYS A 1 185 ? 5.017 16.602 3.456 1.00 95.19 185 LYS A N 1
ATOM 1470 C CA . LYS A 1 185 ? 6.189 16.688 4.345 1.00 95.19 185 LYS A CA 1
ATOM 1471 C C . LYS A 1 185 ? 6.475 15.363 5.047 1.00 95.19 185 LYS A C 1
ATOM 1473 O O . LYS A 1 185 ? 7.638 14.987 5.186 1.00 95.19 185 LYS A O 1
ATOM 1478 N N . LEU A 1 186 ? 5.436 14.672 5.517 1.00 92.75 186 LEU A N 1
ATOM 1479 C CA . LEU A 1 186 ? 5.582 13.396 6.209 1.00 92.75 186 LEU A CA 1
ATOM 1480 C C . LEU A 1 186 ? 6.126 12.325 5.262 1.00 92.75 186 LEU A C 1
ATOM 1482 O O . LEU A 1 186 ? 7.059 11.614 5.627 1.00 92.75 186 LEU A O 1
ATOM 1486 N N . MET A 1 187 ? 5.614 12.254 4.033 1.00 92.75 187 MET A N 1
ATOM 1487 C CA . MET A 1 187 ? 6.135 11.345 3.014 1.00 92.75 187 MET A CA 1
ATOM 1488 C C . MET A 1 187 ? 7.581 11.692 2.641 1.00 92.75 187 MET A C 1
ATOM 1490 O O . MET A 1 187 ? 8.417 10.794 2.638 1.00 92.75 187 MET A O 1
ATOM 1494 N N . GLU A 1 188 ? 7.930 12.971 2.434 1.00 94.94 188 GLU A N 1
ATOM 1495 C CA . GLU A 1 188 ? 9.332 13.379 2.215 1.00 94.94 188 GLU A CA 1
ATOM 1496 C C . GLU A 1 188 ? 10.238 12.891 3.355 1.00 94.94 188 GLU A C 1
ATOM 1498 O O . GLU A 1 188 ? 11.302 12.315 3.115 1.00 94.94 188 GLU A O 1
ATOM 1503 N N . PHE A 1 189 ? 9.796 13.065 4.603 1.00 92.38 189 PHE A N 1
ATOM 1504 C CA . PHE A 1 189 ? 10.524 12.603 5.780 1.00 92.38 189 PHE A CA 1
ATOM 1505 C C . PHE A 1 189 ? 10.677 11.073 5.819 1.00 92.38 189 PHE A C 1
ATOM 1507 O O . PHE A 1 189 ? 11.765 10.571 6.109 1.00 92.38 189 PHE A O 1
ATOM 1514 N N . MET A 1 190 ? 9.624 10.319 5.489 1.00 88.56 190 MET A N 1
ATOM 1515 C CA . MET A 1 190 ? 9.669 8.854 5.430 1.00 88.56 190 MET A CA 1
ATOM 1516 C C . MET A 1 190 ? 10.651 8.352 4.367 1.00 88.56 190 MET A C 1
ATOM 1518 O O . MET A 1 190 ? 11.477 7.491 4.672 1.00 88.56 190 MET A O 1
ATOM 1522 N N . PHE A 1 191 ? 10.629 8.936 3.165 1.00 90.56 191 PHE A N 1
ATOM 1523 C CA . PHE A 1 191 ? 11.573 8.598 2.097 1.00 90.56 191 PHE A CA 1
ATOM 1524 C C . PHE A 1 191 ? 13.015 8.861 2.539 1.00 90.56 191 PHE A C 1
ATOM 1526 O O . PHE A 1 191 ? 13.882 8.009 2.365 1.00 90.56 191 PHE A O 1
ATOM 1533 N N . ILE A 1 192 ? 13.284 10.004 3.180 1.00 89.00 192 ILE A N 1
ATOM 1534 C CA . ILE A 1 192 ? 14.622 10.320 3.701 1.00 89.00 192 ILE A CA 1
ATOM 1535 C C . ILE A 1 192 ? 15.091 9.261 4.710 1.00 89.00 192 ILE A C 1
ATOM 1537 O O . ILE A 1 192 ? 16.233 8.806 4.619 1.00 89.00 192 ILE A O 1
ATOM 1541 N N . ASN A 1 193 ? 14.226 8.835 5.635 1.00 86.12 193 ASN A N 1
ATOM 1542 C CA . ASN A 1 193 ? 14.572 7.824 6.641 1.00 86.12 193 ASN A CA 1
ATOM 1543 C C . ASN A 1 193 ? 14.802 6.431 6.043 1.00 86.12 193 ASN A C 1
ATOM 1545 O O . ASN A 1 193 ? 15.644 5.686 6.541 1.00 86.12 193 ASN A O 1
ATOM 1549 N N . ARG A 1 194 ? 14.101 6.098 4.955 1.00 83.44 194 ARG A N 1
ATOM 1550 C CA . ARG A 1 194 ? 14.296 4.866 4.175 1.00 83.44 194 ARG A CA 1
ATOM 1551 C C . ARG A 1 194 ? 15.454 4.956 3.171 1.00 83.44 194 ARG A C 1
ATOM 1553 O O . ARG A 1 194 ? 15.706 3.993 2.464 1.00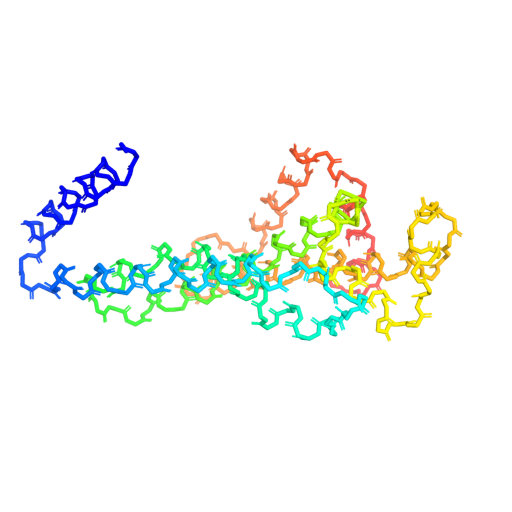 83.44 194 ARG A O 1
ATOM 1560 N N . LYS A 1 195 ? 16.194 6.076 3.136 1.00 88.56 195 LYS A N 1
ATOM 1561 C CA . LYS A 1 195 ? 17.270 6.358 2.162 1.00 88.56 195 LYS A CA 1
ATOM 1562 C C . LYS A 1 195 ? 16.794 6.396 0.700 1.00 88.56 195 LYS A C 1
ATOM 1564 O O . LYS A 1 195 ? 17.572 6.134 -0.209 1.00 88.56 195 LYS A O 1
ATOM 1569 N N . MET A 1 196 ? 15.540 6.784 0.490 1.00 89.44 196 MET A N 1
ATOM 1570 C CA . MET A 1 196 ? 14.887 6.913 -0.813 1.00 89.44 196 MET A CA 1
ATOM 1571 C C . MET A 1 196 ? 14.873 8.371 -1.316 1.00 89.44 196 MET A C 1
ATOM 1573 O O . MET A 1 196 ? 13.868 8.896 -1.806 1.00 89.44 196 MET A O 1
ATOM 1577 N N . GLN A 1 197 ? 15.958 9.125 -1.104 1.00 92.88 197 GLN A N 1
ATOM 1578 C CA . GLN A 1 197 ? 15.968 10.550 -1.461 1.00 92.88 197 GLN A CA 1
ATOM 1579 C C . GLN A 1 197 ? 15.899 10.785 -2.977 1.00 92.88 197 GLN A C 1
ATOM 1581 O O . GLN A 1 197 ? 15.469 11.860 -3.404 1.00 92.88 197 GLN A O 1
ATOM 1586 N N . ASP A 1 198 ? 16.343 9.828 -3.790 1.00 91.19 198 ASP A N 1
ATOM 1587 C CA . ASP A 1 198 ? 16.345 9.960 -5.246 1.00 91.19 198 ASP A CA 1
ATOM 1588 C C . ASP A 1 198 ? 14.956 9.688 -5.838 1.00 91.19 198 ASP A C 1
ATOM 1590 O O . ASP A 1 198 ? 14.499 10.439 -6.701 1.00 91.19 198 ASP A O 1
ATOM 1594 N N . GLU A 1 199 ? 14.221 8.736 -5.277 1.00 91.81 199 GLU A N 1
ATOM 1595 C CA . GLU A 1 199 ? 12.815 8.443 -5.553 1.00 91.81 199 GLU A CA 1
ATOM 1596 C C . GLU A 1 199 ? 11.939 9.652 -5.233 1.00 91.81 199 GLU A C 1
ATOM 1598 O O . GLU A 1 199 ? 11.077 10.045 -6.022 1.00 91.81 199 GLU A O 1
ATOM 1603 N N . TRP A 1 200 ? 12.223 10.338 -4.125 1.00 94.75 200 TRP A N 1
ATOM 1604 C CA . TRP A 1 200 ? 11.530 11.582 -3.814 1.00 94.75 200 TRP A CA 1
ATOM 1605 C C . TRP A 1 200 ? 11.818 12.695 -4.840 1.00 94.75 200 TRP A C 1
ATOM 1607 O O . TRP A 1 200 ? 10.927 13.467 -5.213 1.00 94.75 200 TRP A O 1
ATOM 1617 N N . LYS A 1 201 ? 13.053 12.795 -5.354 1.00 94.81 201 LYS A N 1
ATOM 1618 C CA . LYS A 1 201 ? 13.378 13.741 -6.441 1.00 94.81 201 LYS A CA 1
ATOM 1619 C C . LYS A 1 201 ? 1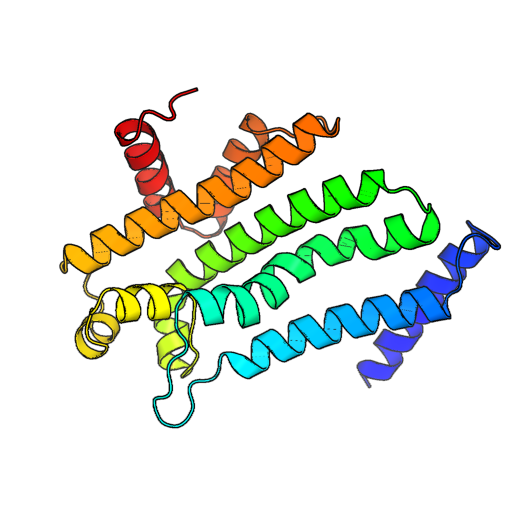2.659 13.369 -7.738 1.00 94.81 201 LYS A C 1
ATOM 1621 O O . LYS A 1 201 ? 12.199 14.278 -8.433 1.00 94.81 201 LYS A O 1
ATOM 1626 N N . ILE A 1 202 ? 12.548 12.076 -8.049 1.00 93.94 202 ILE A N 1
ATOM 1627 C CA . ILE A 1 202 ? 11.772 11.561 -9.185 1.00 93.94 202 ILE A CA 1
ATOM 1628 C C . ILE A 1 202 ? 10.320 12.020 -9.058 1.00 93.94 202 ILE A C 1
ATOM 1630 O O . ILE A 1 202 ? 9.812 12.668 -9.974 1.00 93.94 202 ILE A O 1
ATOM 1634 N N . TYR A 1 203 ? 9.693 11.794 -7.901 1.00 95.19 203 TYR A N 1
ATOM 1635 C CA . TYR A 1 203 ? 8.335 12.258 -7.632 1.00 95.19 203 TYR A CA 1
ATOM 1636 C C . TYR A 1 203 ? 8.185 13.771 -7.866 1.00 95.19 203 TYR A C 1
ATOM 1638 O O . TYR A 1 203 ? 7.333 14.191 -8.653 1.00 95.19 203 TYR A O 1
ATOM 1646 N N . LYS A 1 204 ? 9.050 14.600 -7.261 1.00 95.19 204 LYS A N 1
ATOM 1647 C CA . LYS A 1 204 ? 8.997 16.068 -7.420 1.00 95.19 204 LYS A CA 1
ATOM 1648 C C . LYS A 1 204 ? 9.140 16.508 -8.879 1.00 95.19 204 LYS A C 1
ATOM 1650 O O . LYS A 1 204 ? 8.464 17.444 -9.312 1.00 95.19 204 LYS A O 1
ATOM 1655 N N . LYS A 1 205 ? 10.004 15.840 -9.648 1.00 94.94 205 LYS A N 1
ATOM 1656 C CA . LYS A 1 205 ? 10.166 16.097 -11.084 1.00 94.94 205 LYS A CA 1
ATOM 1657 C C . LYS A 1 205 ? 8.884 15.760 -11.848 1.00 94.94 205 LYS A C 1
ATOM 1659 O O . LYS A 1 205 ? 8.398 16.600 -12.601 1.00 94.94 205 LYS A O 1
ATOM 1664 N N . MET A 1 206 ? 8.308 14.586 -11.610 1.00 94.25 206 MET A N 1
ATOM 1665 C CA . MET A 1 206 ? 7.087 14.146 -12.286 1.00 94.25 206 MET A CA 1
ATOM 1666 C C . MET A 1 206 ? 5.868 14.994 -11.938 1.00 94.25 206 MET A C 1
ATOM 1668 O O . MET A 1 206 ? 5.105 15.350 -12.831 1.00 94.25 206 MET A O 1
ATOM 1672 N N . LYS A 1 207 ? 5.713 15.385 -10.668 1.00 92.62 207 LYS A N 1
ATOM 1673 C CA . LYS A 1 207 ? 4.672 16.322 -10.218 1.00 92.62 207 LYS A CA 1
ATOM 1674 C C . LYS A 1 207 ? 4.717 17.628 -11.016 1.00 92.62 207 LYS A C 1
ATOM 1676 O O . LYS A 1 207 ? 3.688 18.129 -11.461 1.00 92.62 207 LYS A O 1
ATOM 1681 N N . LYS A 1 208 ? 5.924 18.156 -11.258 1.00 91.38 208 LYS A N 1
ATOM 1682 C CA . LYS A 1 208 ? 6.130 19.356 -12.080 1.00 91.38 208 LYS A CA 1
ATOM 1683 C C . LYS A 1 208 ? 5.775 19.122 -13.552 1.00 91.38 208 LYS A C 1
ATOM 1685 O O . LYS A 1 208 ? 5.165 19.992 -14.164 1.00 91.38 208 LYS A O 1
ATOM 1690 N N . GLU A 1 209 ? 6.162 17.982 -14.119 1.00 90.94 209 GLU A N 1
ATOM 1691 C CA . GLU A 1 209 ? 5.895 17.628 -15.523 1.00 90.94 209 GLU A CA 1
ATOM 1692 C C . GLU A 1 209 ? 4.405 17.396 -15.805 1.00 90.94 209 GLU A C 1
ATOM 1694 O O . GLU A 1 209 ? 3.922 17.771 -16.871 1.00 90.94 209 GLU A O 1
ATOM 1699 N N . LYS A 1 210 ? 3.671 16.828 -14.843 1.00 88.12 210 LYS A N 1
ATOM 1700 C CA . LYS A 1 210 ? 2.227 16.571 -14.943 1.00 88.12 210 LYS A CA 1
ATOM 1701 C C . LYS A 1 210 ? 1.352 17.786 -14.620 1.00 88.12 210 LYS A C 1
ATOM 1703 O O . LYS A 1 210 ? 0.159 17.760 -14.897 1.00 88.12 210 LYS A O 1
ATOM 1708 N N . GLY A 1 211 ? 1.944 18.870 -14.115 1.00 79.81 211 GLY A N 1
ATOM 1709 C CA . GLY A 1 211 ? 1.232 20.116 -13.830 1.00 79.81 211 GLY A CA 1
ATOM 1710 C C . GLY A 1 211 ? 0.494 20.136 -12.489 1.00 79.81 211 GLY A C 1
ATOM 1711 O O . GLY A 1 211 ? -0.269 21.066 -12.248 1.00 79.81 211 GLY A O 1
ATOM 1712 N N . ASP A 1 212 ? 0.760 19.187 -11.587 1.00 71.19 212 ASP A N 1
ATOM 1713 C CA . ASP A 1 212 ? 0.113 19.092 -10.265 1.00 71.19 212 ASP A CA 1
ATOM 1714 C C . ASP A 1 212 ? 0.740 20.035 -9.225 1.00 71.19 212 ASP A C 1
ATOM 1716 O O . ASP A 1 212 ? 0.850 19.725 -8.035 1.00 71.19 212 ASP A O 1
ATOM 1720 N N . ILE A 1 213 ? 1.212 21.195 -9.676 1.00 54.47 213 ILE A N 1
ATOM 1721 C CA . ILE A 1 213 ? 1.742 22.237 -8.801 1.00 54.47 213 ILE A CA 1
ATOM 1722 C C . ILE A 1 213 ? 0.536 22.980 -8.221 1.00 54.47 213 ILE A C 1
ATOM 1724 O O . ILE A 1 213 ? -0.030 23.850 -8.882 1.00 54.47 213 ILE A O 1
ATOM 1728 N N . GLN A 1 214 ? 0.131 22.598 -7.010 1.00 51.28 214 GLN A N 1
ATOM 1729 C CA . GLN A 1 214 ? -0.788 23.384 -6.180 1.00 51.28 214 GLN A CA 1
ATOM 1730 C C . GLN A 1 214 ? -0.035 24.445 -5.381 1.00 51.28 214 GLN A C 1
ATOM 1732 O O . GLN A 1 214 ? 1.028 24.108 -4.807 1.00 51.28 214 GLN A O 1
#

pLDDT: mean 88.26, std 7.68, range [51.28, 96.62]

Sequence (214 aa):
MSLLIAEEILNNELQLLESEHPGNFKMSEVKTSLLKSIYEIAKGEEIRTIVDNNYMTYDEVISNVHMKIGGELLAISMLIPFLISGNNDILNFKDALFKIGMSLQLLDDIVDLEEDIESNTQNAFLSYLLDNSIAIQDITNYNNRNKDIQTHYHNLIYSAVQIGLDGFKDFEKNGLEIGYKDGEKLMEFMFINRKMQDEWKIYKKMKKEKGDIQ